Protein AF-A0A3N4PZQ0-F1 (afdb_monomer)

pLDDT: mean 90.39, std 10.55, range [41.19, 98.5]

Mean predicted aligned error: 6.22 Å

Organism: NCBI:txid2488634

Radius of gyration: 26.55 Å; Cα contacts (8 Å, |Δi|>4): 232; chains: 1; bounding box: 74×50×83 Å

Sequence (290 aa):
MISVRLRPEWLVNNRLRIYREQLREEKIELTRQLLDIFRSPAGRREKEAIVQTMQLNIIQWLDRLHVYRKALPEMADRERALFYLEAEGLLHDVLVALEQHVQAYLSPHLPLPFSYATRVKRQLQVRLHELELLFRALELDERLGELVLRPVRAFLLSLDGRQYFGSLFYFRDLMTQLQITGILQLAHPAEFQLQVHAILIHFNFNAVEYYIYCISRLEALLTGHSFPRDKIKLLTWYIITLRRLPLKKTPGLLPSMPPIVEQLQEWMLEERIFLRNADPKNVPYETSPF

Secondary structure (DSSP, 8-state):
---S---GGG--GGGHHHHHHHHHHHHHHHHHHHHHHHHS---HHHHHHHHHHHHHHHHHHHHHHHHHHHHS-TTT-HHHHHHHHHHHHHHHHHHHHHHHHHGGGS-TTSBPPHHHHHHHHHHHHHHHHHHHHHHHHTT--HHHHHHHHHHHHHHHH--S---BHHHHHHHHHHHHHHHHHHHH-TT-HHHHHHHHHHHHHHTT---HHHHHHHHHHHHHHHHT--SHHHHHHHHHHHHHHHHHSPPPSS--SSTTSPPHHHHHHHHHHHHHHHHHHS-GGGS-------

Foldseek 3Di:
DQPQDLAPVPCDPVCLVVSLVSLVVVLVVLVVVVVCLVVDPDDLVVSLVVLQVLVVVLLVLLQVLVVRLVPDDPPPPVPSNVSSVSSNVSSLVSVVVCCVPPVVSYDQQDFDRQVNLVVLLVVLVVLLVVLVVLCVLLVADPLLNCLLCVLVVVSSPDPPSGDTNQLSVLSVVLSVQLVVLSVVPNDHSVVSNVVNVLSCLQQQQVDPSVLVVVVVVLVVVLVVDPALVVNLVVLVVVLVVLVPRHHDPGQHNDNVGDGSNVSSNVVSVVVNVVSVCPPPVPPPPPPPDD

Solvent-accessible surface area (backbone atoms only — not comparable to full-atom values): 16451 Å² total; per-residue (Å²): 128,90,81,72,82,78,53,75,94,67,62,49,79,96,47,49,68,58,53,52,53,52,52,51,52,49,52,52,50,54,50,49,52,51,53,47,58,68,70,44,89,67,53,73,69,56,48,22,54,53,44,34,51,51,52,52,50,52,34,56,48,42,42,50,44,51,50,55,48,68,70,51,60,89,86,83,43,60,68,60,44,50,51,40,52,52,54,45,49,56,52,49,52,53,51,51,50,43,54,75,76,43,47,96,36,52,61,42,85,44,63,40,29,62,71,55,44,55,56,50,40,57,56,49,49,54,53,48,53,54,45,54,54,49,38,58,76,42,63,43,56,65,68,59,51,48,63,67,45,45,63,55,51,53,59,62,65,56,78,83,62,79,48,34,42,41,61,51,52,51,51,53,53,51,52,48,52,53,49,53,52,55,71,72,48,80,83,44,45,71,59,48,49,54,47,51,52,52,49,40,54,24,55,22,51,32,45,68,69,54,51,52,53,52,49,56,52,49,51,56,58,42,68,75,44,93,48,56,69,58,39,42,51,51,45,52,49,50,50,55,51,60,73,68,53,71,66,56,94,62,78,34,78,41,75,90,49,71,52,38,65,56,57,52,43,51,53,46,49,52,53,42,51,51,44,54,67,68,34,74,90,64,51,76,78,74,77,74,92,124

Structure (mmCIF, N/CA/C/O backbone):
data_AF-A0A3N4PZQ0-F1
#
_entry.id   AF-A0A3N4PZQ0-F1
#
loop_
_atom_site.group_PDB
_atom_site.id
_atom_site.type_symbol
_atom_site.label_atom_id
_atom_site.label_alt_id
_atom_site.label_comp_id
_atom_site.label_asym_id
_atom_site.label_entity_id
_atom_site.label_seq_id
_atom_site.pdbx_PDB_ins_code
_atom_site.Cartn_x
_atom_site.Cartn_y
_atom_site.Cartn_z
_atom_site.occupancy
_atom_site.B_iso_or_equiv
_atom_site.auth_seq_id
_atom_site.auth_comp_id
_atom_site.auth_asym_id
_atom_site.auth_atom_id
_atom_site.pdbx_PDB_model_num
ATOM 1 N N . MET A 1 1 ? 25.990 5.202 -13.603 1.00 56.22 1 MET A N 1
ATOM 2 C CA . MET A 1 1 ? 25.246 6.145 -14.475 1.00 56.22 1 MET A CA 1
ATOM 3 C C . MET A 1 1 ? 25.275 5.496 -15.843 1.00 56.22 1 MET A C 1
ATOM 5 O O . MET A 1 1 ? 26.369 5.379 -16.371 1.00 56.22 1 MET A O 1
ATOM 9 N N . ILE A 1 2 ? 24.143 4.988 -16.350 1.00 63.56 2 ILE A N 1
ATOM 10 C CA . ILE A 1 2 ? 24.147 4.052 -17.492 1.00 63.56 2 ILE A CA 1
ATOM 11 C C . ILE A 1 2 ? 24.822 4.692 -18.704 1.00 63.56 2 ILE A C 1
ATOM 13 O O . ILE A 1 2 ? 24.297 5.640 -19.289 1.00 63.56 2 ILE A O 1
ATOM 17 N N . SER A 1 3 ? 25.991 4.162 -19.050 1.00 69.12 3 SER A N 1
ATOM 18 C CA . SER A 1 3 ? 26.853 4.677 -20.118 1.00 69.12 3 SER A CA 1
ATOM 19 C C . SER A 1 3 ? 26.510 4.094 -21.496 1.00 69.12 3 SER A C 1
ATOM 21 O O . SER A 1 3 ? 26.943 4.607 -22.533 1.00 69.12 3 SER A O 1
ATOM 23 N N . VAL A 1 4 ? 25.698 3.033 -21.518 1.00 71.81 4 VAL A N 1
ATOM 24 C CA . VAL A 1 4 ? 25.359 2.293 -22.733 1.00 71.81 4 VAL A CA 1
ATOM 25 C C . VAL A 1 4 ? 24.509 3.142 -23.682 1.00 71.81 4 VAL A C 1
ATOM 27 O O . VAL A 1 4 ? 23.527 3.789 -23.308 1.00 71.81 4 VAL A O 1
ATOM 30 N N . ARG A 1 5 ? 24.881 3.113 -24.963 1.00 78.19 5 ARG A N 1
ATOM 31 C CA . ARG A 1 5 ? 24.180 3.788 -26.058 1.00 78.19 5 ARG A CA 1
ATOM 32 C C . ARG A 1 5 ? 22.868 3.066 -26.383 1.00 78.19 5 ARG A C 1
ATOM 34 O O . ARG A 1 5 ? 22.853 2.139 -27.179 1.00 78.19 5 ARG A O 1
ATOM 41 N N . LEU A 1 6 ? 21.765 3.514 -25.779 1.00 77.62 6 LEU A N 1
ATOM 42 C CA . LEU A 1 6 ? 20.452 2.848 -25.877 1.00 77.62 6 LEU A CA 1
ATOM 43 C C . LEU A 1 6 ? 19.456 3.508 -26.850 1.00 77.62 6 LEU A C 1
ATOM 45 O O . LEU A 1 6 ? 18.322 3.045 -26.975 1.00 77.62 6 LEU A O 1
ATOM 49 N N . ARG A 1 7 ? 19.842 4.590 -27.540 1.00 80.44 7 ARG A N 1
ATOM 50 C CA . ARG A 1 7 ? 18.957 5.256 -28.513 1.00 80.44 7 ARG A CA 1
ATOM 51 C C . ARG A 1 7 ? 18.719 4.365 -29.743 1.00 80.44 7 ARG A C 1
ATOM 53 O O . ARG A 1 7 ? 19.690 3.774 -30.217 1.00 80.44 7 ARG A O 1
ATOM 60 N N . PRO A 1 8 ? 17.493 4.324 -30.301 1.00 75.19 8 PRO A N 1
ATOM 61 C CA . PRO A 1 8 ? 17.168 3.489 -31.464 1.00 75.19 8 PRO A CA 1
ATOM 62 C C . PRO A 1 8 ? 18.106 3.706 -32.658 1.00 75.19 8 PRO A C 1
ATOM 64 O O . PRO A 1 8 ? 18.560 2.750 -33.277 1.00 75.19 8 PRO A O 1
ATOM 67 N N . GLU A 1 9 ? 18.474 4.962 -32.916 1.00 77.94 9 GLU A N 1
ATOM 68 C CA . GLU A 1 9 ? 19.376 5.386 -33.998 1.00 77.94 9 GLU A CA 1
ATOM 69 C C . GLU A 1 9 ? 20.775 4.752 -33.923 1.00 77.94 9 GLU A C 1
ATOM 71 O O . GLU A 1 9 ? 21.485 4.675 -34.923 1.00 77.94 9 GLU A O 1
ATOM 76 N N . TRP A 1 10 ? 21.201 4.319 -32.736 1.00 74.19 10 TRP A N 1
ATOM 77 C CA . TRP A 1 10 ? 22.546 3.790 -32.498 1.00 74.19 10 TRP A CA 1
ATOM 78 C C . TRP A 1 10 ? 22.601 2.263 -32.533 1.00 74.19 10 TRP A C 1
ATOM 80 O O . TRP A 1 10 ? 23.689 1.687 -32.597 1.00 74.19 10 TRP A O 1
ATOM 90 N N . LEU A 1 11 ? 21.445 1.599 -32.523 1.00 74.06 11 LEU A N 1
ATOM 91 C CA . LEU A 1 11 ? 21.352 0.147 -32.538 1.00 74.06 11 LEU A CA 1
ATOM 92 C C . LEU A 1 11 ? 21.462 -0.378 -33.972 1.00 74.06 11 LEU A C 1
ATOM 94 O O . LEU A 1 11 ? 20.480 -0.728 -34.614 1.00 74.06 11 LEU A O 1
ATOM 98 N N . VAL A 1 12 ? 22.678 -0.465 -34.506 1.00 74.06 12 VAL A N 1
ATOM 99 C CA . VAL A 1 12 ? 22.925 -1.220 -35.746 1.00 74.06 12 VAL A CA 1
ATOM 100 C C . VAL A 1 12 ? 22.915 -2.717 -35.410 1.00 74.06 12 VAL A C 1
ATOM 102 O O . VAL A 1 12 ? 23.630 -3.123 -34.493 1.00 74.06 12 VAL A O 1
ATOM 105 N N . ASN A 1 13 ? 22.145 -3.540 -36.137 1.00 68.00 13 ASN A N 1
ATOM 106 C CA . ASN A 1 13 ? 21.903 -4.959 -35.795 1.00 68.00 13 ASN A CA 1
ATOM 107 C C . ASN A 1 13 ? 23.201 -5.749 -35.541 1.00 68.00 13 ASN A C 1
ATOM 109 O O . ASN A 1 13 ? 23.305 -6.485 -34.562 1.00 68.00 13 ASN A O 1
ATOM 113 N N . ASN A 1 14 ? 24.256 -5.475 -36.313 1.00 72.25 14 ASN A N 1
ATOM 114 C CA . ASN A 1 14 ? 25.564 -6.129 -36.175 1.00 72.25 14 ASN A CA 1
ATOM 115 C C . ASN A 1 14 ? 26.319 -5.803 -34.865 1.00 72.25 14 ASN A C 1
ATOM 117 O O . ASN A 1 14 ? 27.365 -6.392 -34.604 1.00 72.25 14 ASN A O 1
ATOM 121 N N . ARG A 1 15 ? 25.830 -4.868 -34.037 1.00 82.38 15 ARG A N 1
ATOM 122 C CA . ARG A 1 15 ? 26.449 -4.461 -32.759 1.00 82.38 15 ARG A CA 1
ATOM 123 C C . ARG A 1 15 ? 25.600 -4.777 -31.527 1.00 82.38 15 ARG A C 1
ATOM 125 O O . ARG A 1 15 ? 26.057 -4.538 -30.412 1.00 82.38 15 ARG A O 1
ATOM 132 N N . LEU A 1 16 ? 24.410 -5.365 -31.691 1.00 83.19 16 LEU A N 1
ATOM 133 C CA . LEU A 1 16 ? 23.513 -5.685 -30.571 1.00 83.19 16 LEU A CA 1
ATOM 134 C C . LEU A 1 16 ? 24.169 -6.588 -29.522 1.00 83.19 16 LEU A C 1
ATOM 136 O O . LEU A 1 16 ? 23.970 -6.388 -28.327 1.00 83.19 16 LEU A O 1
ATOM 140 N N . ARG A 1 17 ? 25.001 -7.544 -29.949 1.00 84.69 17 ARG A N 1
ATOM 141 C CA . ARG A 1 17 ? 25.750 -8.410 -29.028 1.00 84.69 17 ARG A CA 1
ATOM 142 C C . ARG A 1 17 ? 26.688 -7.615 -28.113 1.00 84.69 17 ARG A C 1
ATOM 144 O O . ARG A 1 17 ? 26.685 -7.850 -26.911 1.00 84.69 17 ARG A O 1
ATOM 151 N N . ILE A 1 18 ? 27.419 -6.648 -28.667 1.00 87.00 18 ILE A N 1
ATOM 152 C CA . ILE A 1 18 ? 28.334 -5.790 -27.901 1.00 87.00 18 ILE A CA 1
ATOM 153 C C . ILE A 1 18 ? 27.535 -4.964 -26.887 1.00 87.00 18 ILE A C 1
ATOM 155 O O . ILE A 1 18 ? 27.899 -4.894 -25.718 1.00 87.00 18 ILE A O 1
ATOM 159 N N . TYR A 1 19 ? 26.397 -4.397 -27.299 1.00 86.06 19 TYR A N 1
ATOM 160 C CA . TYR A 1 19 ? 25.540 -3.635 -26.388 1.00 86.06 19 TYR A CA 1
ATOM 161 C C . TYR A 1 19 ? 24.942 -4.495 -25.267 1.00 86.06 19 TYR A C 1
ATOM 163 O O . TYR A 1 19 ? 24.793 -4.013 -24.146 1.00 86.06 19 TYR A O 1
ATOM 171 N N . ARG A 1 20 ? 24.631 -5.772 -25.529 1.00 86.12 20 ARG A N 1
ATOM 172 C CA . ARG A 1 20 ? 24.188 -6.717 -24.488 1.00 86.12 20 ARG A CA 1
ATOM 173 C C . ARG A 1 20 ? 25.278 -6.989 -23.459 1.00 86.12 20 ARG A C 1
ATOM 175 O O . ARG A 1 20 ? 24.985 -7.028 -22.268 1.00 86.12 20 ARG A O 1
ATOM 182 N N . GLU A 1 21 ? 26.512 -7.192 -23.907 1.00 87.50 21 GLU A N 1
ATOM 183 C CA . GLU A 1 21 ? 27.659 -7.404 -23.018 1.00 87.50 21 GLU A CA 1
ATOM 184 C C . GLU A 1 21 ? 27.889 -6.160 -22.142 1.00 87.50 21 GLU A C 1
ATOM 186 O O . GLU A 1 21 ? 27.913 -6.280 -20.919 1.00 87.50 21 GLU A O 1
ATOM 191 N N . GLN A 1 22 ? 27.861 -4.962 -22.734 1.00 87.75 22 GLN A N 1
ATOM 192 C CA . GLN A 1 22 ? 27.956 -3.693 -21.999 1.00 87.75 22 GLN A CA 1
ATOM 193 C C . GLN A 1 22 ? 26.826 -3.499 -20.975 1.00 87.75 22 GLN A C 1
ATOM 195 O O . GLN A 1 22 ? 27.064 -3.042 -19.861 1.00 87.75 22 GLN A O 1
ATOM 200 N N . LEU A 1 23 ? 25.586 -3.867 -21.315 1.00 86.50 23 LEU A N 1
ATOM 201 C CA . LEU A 1 23 ? 24.464 -3.811 -20.371 1.00 86.50 23 LEU A CA 1
ATOM 202 C C . LEU A 1 23 ? 24.664 -4.736 -19.167 1.00 86.50 23 LEU A C 1
ATOM 204 O O . LEU A 1 23 ? 24.301 -4.378 -18.045 1.00 86.50 23 LEU A O 1
ATOM 208 N N . ARG A 1 24 ? 25.230 -5.928 -19.384 1.00 87.62 24 ARG A N 1
ATOM 209 C CA . ARG A 1 24 ? 25.538 -6.869 -18.298 1.00 87.62 24 ARG A CA 1
ATOM 210 C C . ARG A 1 24 ? 26.645 -6.331 -17.399 1.00 87.62 24 ARG A C 1
ATOM 212 O O . ARG A 1 24 ? 26.512 -6.423 -16.182 1.00 87.62 24 ARG A O 1
ATOM 219 N N . GLU A 1 25 ? 27.690 -5.749 -17.978 1.00 88.88 25 GLU A N 1
ATOM 220 C CA . GLU A 1 25 ? 28.768 -5.099 -17.224 1.00 88.88 25 GLU A CA 1
ATOM 221 C C . GLU A 1 25 ? 28.242 -3.931 -16.385 1.00 88.88 25 GLU A C 1
ATOM 223 O O . GLU A 1 25 ? 28.523 -3.860 -15.190 1.00 88.88 25 GLU A O 1
ATOM 228 N N . GLU A 1 26 ? 27.390 -3.076 -16.957 1.00 86.69 26 GLU A N 1
ATOM 229 C CA . GLU A 1 26 ? 26.764 -1.977 -16.216 1.00 86.69 26 GLU A CA 1
ATOM 230 C C . GLU A 1 26 ? 25.864 -2.505 -15.085 1.00 86.69 26 GLU A C 1
ATOM 232 O O . GLU A 1 26 ? 25.870 -1.945 -13.992 1.00 86.69 26 GLU A O 1
ATOM 237 N N . LYS A 1 27 ? 25.137 -3.619 -15.278 1.00 87.00 27 LYS A N 1
ATOM 238 C CA . LYS A 1 27 ? 24.376 -4.261 -14.185 1.00 87.00 27 LYS A CA 1
ATOM 239 C C . LYS A 1 27 ? 25.295 -4.669 -13.031 1.00 87.00 27 LYS A C 1
ATOM 241 O O . LYS A 1 27 ? 24.956 -4.441 -11.868 1.00 87.00 27 LYS A O 1
ATOM 246 N N . ILE A 1 28 ? 26.433 -5.293 -13.341 1.00 88.25 28 ILE A N 1
ATOM 247 C CA . ILE A 1 28 ? 27.419 -5.725 -12.340 1.00 88.25 28 ILE A CA 1
ATOM 248 C C . ILE A 1 28 ? 27.963 -4.508 -11.594 1.00 88.25 28 ILE A C 1
ATOM 250 O O . ILE A 1 28 ? 28.032 -4.527 -10.367 1.00 88.25 28 ILE A O 1
ATOM 254 N N . GLU A 1 29 ? 28.285 -3.440 -12.316 1.00 89.00 29 GLU A N 1
ATOM 255 C CA . GLU A 1 29 ? 28.804 -2.206 -11.737 1.00 89.00 29 GLU A CA 1
ATOM 256 C C . GLU A 1 29 ? 27.772 -1.502 -10.844 1.00 89.00 29 GLU A C 1
ATOM 258 O O . GLU A 1 29 ? 28.079 -1.151 -9.708 1.00 89.00 29 GLU A O 1
ATOM 263 N N . LEU A 1 30 ? 26.514 -1.394 -11.280 1.00 86.38 30 LEU A N 1
ATOM 264 C CA . LEU A 1 30 ? 25.422 -0.881 -10.445 1.00 86.38 30 LEU A CA 1
ATOM 265 C C . LEU A 1 30 ? 25.228 -1.731 -9.184 1.00 86.38 30 LEU A C 1
ATOM 267 O O . LEU A 1 30 ? 25.025 -1.196 -8.098 1.00 86.38 30 LEU A O 1
ATOM 271 N N . THR A 1 31 ? 25.320 -3.056 -9.307 1.00 84.94 31 THR A N 1
ATOM 272 C CA . THR A 1 31 ? 25.205 -3.968 -8.159 1.00 84.94 31 THR A CA 1
ATOM 273 C C . THR A 1 31 ? 26.370 -3.782 -7.186 1.00 84.94 31 THR A C 1
ATOM 275 O O . THR A 1 31 ? 26.161 -3.763 -5.975 1.00 84.94 31 THR A O 1
ATOM 278 N N . ARG A 1 32 ? 27.592 -3.594 -7.695 1.00 89.00 32 ARG A N 1
ATOM 279 C CA . ARG A 1 32 ? 28.772 -3.279 -6.882 1.00 89.00 32 ARG A CA 1
ATOM 280 C C . ARG A 1 32 ? 28.586 -1.959 -6.136 1.00 89.00 32 ARG A C 1
ATOM 282 O O . ARG A 1 32 ? 28.740 -1.940 -4.921 1.00 89.00 32 ARG A O 1
ATOM 289 N N . GLN A 1 33 ? 28.139 -0.910 -6.825 1.00 87.62 33 GLN A N 1
ATOM 290 C CA . GLN A 1 33 ? 27.846 0.388 -6.210 1.00 87.62 33 GLN A CA 1
ATOM 291 C C . GLN A 1 33 ? 26.812 0.270 -5.082 1.00 87.62 33 GLN A C 1
ATOM 293 O O . GLN A 1 33 ? 26.988 0.872 -4.027 1.00 87.62 33 GLN A O 1
ATOM 298 N N . LEU A 1 34 ? 25.768 -0.551 -5.250 1.00 86.12 34 LEU A N 1
ATOM 299 C CA . LEU A 1 34 ? 24.797 -0.821 -4.182 1.00 86.12 34 LEU A CA 1
ATOM 300 C C . LEU A 1 34 ? 25.430 -1.483 -2.955 1.00 86.12 34 LEU A C 1
ATOM 302 O O . LEU A 1 34 ? 25.145 -1.084 -1.824 1.00 86.12 34 LEU A O 1
ATOM 306 N N . LEU A 1 35 ? 26.293 -2.478 -3.168 1.00 87.38 35 LEU A N 1
ATOM 307 C CA . LEU A 1 35 ? 27.016 -3.142 -2.083 1.00 87.38 35 LEU A CA 1
ATOM 308 C C . LEU A 1 35 ? 27.966 -2.177 -1.366 1.00 87.38 35 LEU A C 1
ATOM 310 O O . LEU A 1 35 ? 28.070 -2.220 -0.138 1.00 87.38 35 LEU A O 1
ATOM 314 N N . ASP A 1 36 ? 28.610 -1.282 -2.109 1.00 89.25 36 ASP A N 1
ATOM 315 C CA . ASP A 1 36 ? 29.511 -0.278 -1.551 1.00 89.25 36 ASP A CA 1
ATOM 316 C C . ASP A 1 36 ? 28.745 0.764 -0.729 1.00 89.25 36 ASP A C 1
ATOM 318 O O . ASP A 1 36 ? 29.153 1.077 0.388 1.00 89.25 36 ASP A O 1
ATOM 322 N N . ILE A 1 37 ? 27.581 1.231 -1.196 1.00 87.62 37 ILE A N 1
ATOM 323 C CA . ILE A 1 37 ? 26.692 2.117 -0.420 1.00 87.62 37 ILE A CA 1
ATOM 324 C C . ILE A 1 37 ? 26.272 1.447 0.892 1.00 87.62 37 ILE A C 1
ATOM 326 O O . ILE A 1 37 ? 26.262 2.082 1.954 1.00 87.62 37 ILE A O 1
ATOM 330 N N . PHE A 1 38 ? 25.942 0.155 0.838 1.00 83.38 38 PHE A N 1
ATOM 331 C CA . PHE A 1 38 ? 25.552 -0.602 2.020 1.00 83.38 38 PHE A CA 1
ATOM 332 C C . PHE A 1 38 ? 26.689 -0.651 3.049 1.00 83.38 38 PHE A C 1
ATOM 334 O O . PHE A 1 38 ? 26.477 -0.314 4.217 1.00 83.38 38 PHE A O 1
ATOM 341 N N . ARG A 1 39 ? 27.903 -0.993 2.600 1.00 88.44 39 ARG A N 1
ATOM 342 C CA . ARG A 1 39 ? 29.101 -1.154 3.442 1.00 88.44 39 ARG A CA 1
ATOM 343 C C . ARG A 1 39 ? 29.756 0.159 3.863 1.00 88.44 39 ARG A C 1
ATOM 345 O O . ARG A 1 39 ? 30.497 0.171 4.841 1.00 88.44 39 ARG A O 1
ATOM 352 N N . SER A 1 40 ? 29.498 1.246 3.144 1.00 89.00 40 SER A N 1
ATOM 353 C CA . SER A 1 40 ? 30.115 2.542 3.402 1.00 89.00 40 SER A CA 1
ATOM 354 C C . SER A 1 40 ? 29.791 3.049 4.818 1.00 89.00 40 SER A C 1
ATOM 356 O O . SER A 1 40 ? 28.642 2.925 5.261 1.00 89.00 40 SER A O 1
ATOM 358 N N . PRO A 1 41 ? 30.754 3.670 5.526 1.00 89.62 41 PRO A N 1
ATOM 359 C CA . PRO A 1 41 ? 30.509 4.342 6.802 1.00 89.62 41 PRO A CA 1
ATOM 360 C C . PRO A 1 41 ? 29.747 5.673 6.644 1.00 89.62 41 PRO A C 1
ATOM 362 O O . PRO A 1 41 ? 29.526 6.364 7.636 1.00 89.62 41 PRO A O 1
ATOM 365 N N . ALA A 1 42 ? 29.352 6.037 5.416 1.00 89.69 42 ALA A N 1
ATOM 366 C CA . ALA A 1 42 ? 28.587 7.238 5.100 1.00 89.69 42 ALA A CA 1
ATOM 367 C C . ALA A 1 42 ? 27.356 7.424 6.001 1.00 89.69 42 ALA A C 1
ATOM 369 O O . ALA A 1 42 ? 26.661 6.471 6.377 1.00 89.69 42 ALA A O 1
ATOM 370 N N . GLY A 1 43 ? 27.051 8.687 6.302 1.00 93.12 43 GLY A N 1
ATOM 371 C CA . GLY A 1 43 ? 25.888 9.050 7.104 1.00 93.12 43 GLY A CA 1
ATOM 372 C C . GLY A 1 43 ? 24.571 8.675 6.416 1.00 93.12 43 GLY A C 1
ATOM 373 O O . GLY A 1 43 ? 24.480 8.600 5.191 1.00 93.12 43 GLY A O 1
ATOM 374 N N . ARG A 1 44 ? 23.500 8.490 7.202 1.00 93.00 44 ARG A N 1
ATOM 375 C CA . ARG A 1 44 ? 22.174 8.087 6.689 1.00 93.00 44 ARG A CA 1
ATOM 376 C C . ARG A 1 44 ? 21.682 8.965 5.528 1.00 93.00 44 ARG A C 1
ATOM 378 O O . ARG A 1 44 ? 21.196 8.426 4.542 1.00 93.00 44 ARG A O 1
ATOM 385 N N . ARG A 1 45 ? 21.829 10.291 5.646 1.00 94.38 45 ARG A N 1
ATOM 386 C CA . ARG A 1 45 ? 21.395 11.270 4.629 1.00 94.38 45 ARG A CA 1
ATOM 387 C C . ARG A 1 45 ? 22.161 11.141 3.314 1.00 94.38 45 ARG A C 1
ATOM 389 O O . ARG A 1 45 ? 21.585 11.322 2.251 1.00 94.38 45 ARG A O 1
ATOM 396 N N . GLU A 1 46 ? 23.449 10.825 3.387 1.00 93.94 46 GLU A N 1
ATOM 397 C CA . GLU A 1 46 ? 24.290 10.645 2.205 1.00 93.94 46 GLU A CA 1
ATOM 398 C C . GLU A 1 46 ? 23.901 9.364 1.461 1.00 93.94 46 GLU A C 1
ATOM 400 O O . GLU A 1 46 ? 23.648 9.405 0.259 1.00 93.94 46 GLU A O 1
ATOM 405 N N . LYS A 1 47 ? 23.730 8.250 2.191 1.00 93.75 47 LYS A N 1
ATOM 406 C CA . LYS A 1 47 ? 23.212 6.996 1.617 1.00 93.75 47 LYS A CA 1
ATOM 407 C C . LYS A 1 47 ? 21.851 7.201 0.957 1.00 93.75 47 LYS A C 1
ATOM 409 O O . LYS A 1 47 ? 21.634 6.730 -0.154 1.00 93.75 47 LYS A O 1
ATOM 414 N N . GLU A 1 48 ? 20.959 7.933 1.621 1.00 95.12 48 GLU A N 1
ATOM 415 C CA . GLU A 1 48 ? 19.645 8.289 1.090 1.00 95.12 48 GLU A CA 1
ATOM 416 C C . GLU A 1 48 ? 19.747 9.070 -0.225 1.00 95.12 48 GLU A C 1
ATOM 418 O O . GLU A 1 48 ? 19.163 8.655 -1.222 1.00 95.12 48 GLU A O 1
ATOM 423 N N . ALA A 1 49 ? 20.549 10.137 -0.272 1.00 94.88 49 ALA A N 1
ATOM 424 C CA . ALA A 1 49 ? 20.730 10.937 -1.481 1.00 94.88 49 ALA A CA 1
ATOM 425 C C . ALA A 1 49 ? 21.269 10.109 -2.663 1.00 94.88 49 ALA A C 1
ATOM 427 O O . ALA A 1 49 ? 20.780 10.241 -3.791 1.00 94.88 49 ALA A O 1
ATOM 428 N N . ILE A 1 50 ? 22.238 9.222 -2.414 1.00 93.75 50 ILE A N 1
ATOM 429 C CA . ILE A 1 50 ? 22.806 8.351 -3.452 1.00 93.75 50 ILE A CA 1
ATOM 430 C C . ILE A 1 50 ? 21.755 7.348 -3.947 1.00 93.75 50 ILE A C 1
ATOM 432 O O . ILE A 1 50 ? 21.537 7.231 -5.156 1.00 93.75 50 ILE A O 1
ATOM 436 N N . VAL A 1 51 ? 21.065 6.657 -3.033 1.00 94.62 51 VAL A N 1
ATOM 437 C CA . VAL A 1 51 ? 20.031 5.666 -3.374 1.00 94.62 51 VAL A CA 1
ATOM 438 C C . VAL A 1 51 ? 18.877 6.312 -4.140 1.00 94.62 51 VAL A C 1
ATOM 440 O O . VAL A 1 51 ? 18.446 5.770 -5.155 1.00 94.62 51 VAL A O 1
ATOM 443 N N . GLN A 1 52 ? 18.412 7.491 -3.725 1.00 95.88 52 GLN A N 1
ATOM 444 C CA . GLN A 1 52 ? 17.336 8.211 -4.413 1.00 95.88 52 GLN A CA 1
ATOM 445 C C . GLN A 1 52 ? 17.761 8.701 -5.800 1.00 95.88 52 GLN A C 1
ATOM 447 O O . GLN A 1 52 ? 16.981 8.617 -6.749 1.00 95.88 52 GLN A O 1
ATOM 452 N N . THR A 1 53 ? 19.012 9.142 -5.953 1.00 95.00 53 THR A N 1
ATOM 453 C CA . THR A 1 53 ? 19.573 9.496 -7.266 1.00 95.00 53 THR A CA 1
ATOM 454 C C . THR A 1 53 ? 19.608 8.275 -8.186 1.00 95.00 53 THR A C 1
ATOM 456 O O . THR A 1 53 ? 19.219 8.351 -9.353 1.00 95.00 53 THR A O 1
ATOM 459 N N . MET A 1 54 ? 20.029 7.122 -7.664 1.00 93.50 54 MET A N 1
ATOM 460 C CA . MET A 1 54 ? 20.037 5.868 -8.411 1.00 93.50 54 MET A CA 1
ATOM 461 C C . MET A 1 54 ? 18.620 5.417 -8.788 1.00 93.50 54 MET A C 1
ATOM 463 O O . MET A 1 54 ? 18.383 5.085 -9.950 1.00 93.50 54 MET A O 1
ATOM 467 N N . GLN A 1 55 ? 17.673 5.476 -7.850 1.00 95.50 55 GLN A N 1
ATOM 468 C CA . GLN A 1 55 ? 16.259 5.178 -8.079 1.00 95.50 55 GLN A CA 1
ATOM 469 C C . GLN A 1 55 ? 15.689 6.051 -9.207 1.00 95.50 55 GLN A C 1
ATOM 471 O O . GLN A 1 55 ? 15.123 5.522 -10.162 1.00 95.50 55 GLN A O 1
ATOM 476 N N . LEU A 1 56 ? 15.892 7.372 -9.147 1.00 95.81 56 LEU A N 1
ATOM 477 C CA . LEU A 1 56 ? 15.433 8.311 -10.174 1.00 95.81 56 LEU A CA 1
ATOM 478 C C . LEU A 1 56 ? 16.028 7.995 -11.552 1.00 95.81 56 LEU A C 1
ATOM 480 O O . LEU A 1 56 ? 15.306 7.976 -12.548 1.00 95.81 56 LEU A O 1
ATOM 484 N N . ASN A 1 57 ? 17.330 7.711 -11.613 1.00 93.50 57 ASN A N 1
ATOM 485 C CA . ASN A 1 57 ? 17.996 7.360 -12.865 1.00 93.50 57 ASN A CA 1
ATOM 486 C C . ASN A 1 57 ? 17.414 6.079 -13.475 1.00 93.50 57 ASN A C 1
ATOM 488 O O . ASN A 1 57 ? 17.137 6.042 -14.673 1.00 93.50 57 ASN A O 1
ATOM 492 N N . ILE A 1 58 ? 17.196 5.038 -12.664 1.00 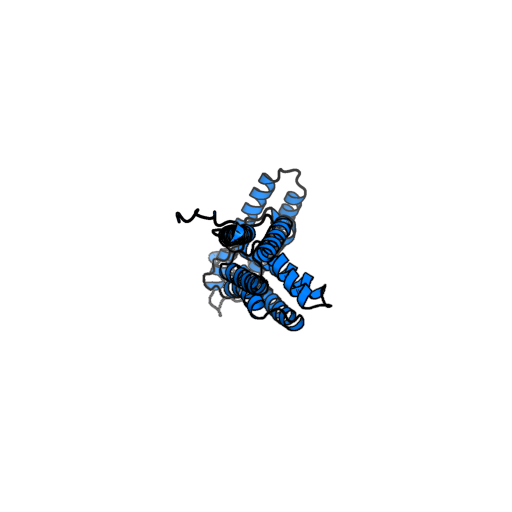94.12 58 ILE A N 1
ATOM 493 C CA . ILE A 1 58 ? 16.592 3.780 -13.123 1.00 94.12 58 ILE A CA 1
ATOM 494 C C . ILE A 1 58 ? 15.181 4.026 -13.663 1.00 94.12 58 ILE A C 1
ATOM 496 O O . ILE A 1 58 ? 14.849 3.511 -14.731 1.00 94.12 58 ILE A O 1
ATOM 500 N N . ILE A 1 59 ? 14.380 4.849 -12.977 1.00 94.75 59 ILE A N 1
ATOM 501 C CA . ILE A 1 59 ? 13.029 5.211 -13.426 1.00 94.75 59 ILE A CA 1
ATOM 502 C C . ILE A 1 59 ? 13.073 5.854 -14.813 1.00 94.75 59 ILE A C 1
ATOM 504 O O . ILE A 1 59 ? 12.424 5.373 -15.740 1.00 94.75 59 ILE A O 1
ATOM 508 N N . GLN A 1 60 ? 13.907 6.884 -14.982 1.00 94.25 60 GLN A N 1
ATOM 509 C CA . GLN A 1 60 ? 14.051 7.586 -16.259 1.00 94.25 60 GLN A CA 1
ATOM 510 C C . GLN A 1 60 ? 14.482 6.650 -17.393 1.00 94.25 60 GLN A C 1
ATOM 512 O O . GLN A 1 60 ? 14.021 6.791 -18.527 1.00 94.25 60 GLN A O 1
ATOM 517 N N . TRP A 1 61 ? 15.372 5.698 -17.111 1.00 93.38 61 TRP A N 1
ATOM 518 C CA . TRP A 1 61 ? 15.815 4.730 -18.107 1.00 93.38 61 TRP A CA 1
ATOM 519 C C . TRP A 1 61 ? 14.729 3.731 -18.482 1.00 93.38 61 TRP A C 1
ATOM 521 O O . TRP A 1 61 ? 14.532 3.492 -19.672 1.00 93.38 61 TRP A O 1
ATOM 531 N N . LEU A 1 62 ? 13.998 3.194 -17.508 1.00 94.56 62 LEU A N 1
ATOM 532 C CA . LEU A 1 62 ? 12.887 2.279 -17.761 1.00 94.56 62 LEU A CA 1
ATOM 533 C C . LEU A 1 62 ? 11.788 2.935 -18.603 1.00 94.56 62 LEU A C 1
ATOM 535 O O . LEU A 1 62 ? 11.302 2.318 -19.551 1.00 94.56 62 LEU A O 1
ATOM 539 N N . ASP A 1 63 ? 11.451 4.192 -18.319 1.00 93.25 63 ASP A N 1
ATOM 540 C CA . ASP A 1 63 ? 10.453 4.922 -19.102 1.00 93.25 63 ASP A CA 1
ATOM 541 C C . ASP A 1 63 ? 10.937 5.194 -20.534 1.00 93.25 63 ASP A C 1
ATOM 543 O O . ASP A 1 63 ? 10.184 4.998 -21.490 1.00 93.25 63 ASP A O 1
ATOM 547 N N . ARG A 1 64 ? 12.213 5.565 -20.720 1.00 92.81 64 ARG A N 1
ATOM 548 C CA . ARG A 1 64 ? 12.804 5.742 -22.061 1.00 92.81 64 ARG A CA 1
ATOM 549 C C . ARG A 1 64 ? 12.829 4.442 -22.860 1.00 92.81 64 ARG A C 1
ATOM 551 O O . ARG A 1 64 ? 12.451 4.450 -24.027 1.00 92.81 64 ARG A O 1
ATOM 558 N N . LEU A 1 65 ? 13.262 3.339 -22.247 1.00 92.12 65 LEU A N 1
ATOM 559 C CA . LEU A 1 65 ? 13.309 2.023 -22.892 1.00 92.12 65 LEU A CA 1
ATOM 560 C C . LEU A 1 65 ? 11.914 1.571 -23.327 1.00 92.12 65 LEU A C 1
ATOM 562 O O . LEU A 1 65 ? 11.745 1.107 -24.454 1.00 92.12 65 LEU A O 1
ATOM 566 N N . HIS A 1 66 ? 10.908 1.800 -22.482 1.00 90.81 66 HIS A N 1
ATOM 567 C CA . HIS A 1 66 ? 9.518 1.501 -22.809 1.00 90.81 66 HIS A CA 1
ATOM 568 C C . HIS A 1 66 ? 9.014 2.319 -24.004 1.00 90.81 66 HIS A C 1
ATOM 570 O O . HIS A 1 66 ? 8.360 1.768 -24.890 1.00 90.81 66 HIS A O 1
ATOM 576 N N . VAL A 1 67 ? 9.347 3.615 -24.070 1.00 91.69 67 VAL A N 1
ATOM 577 C CA . VAL A 1 67 ? 9.022 4.471 -25.226 1.00 91.69 67 VAL A CA 1
ATOM 578 C C . VAL A 1 67 ? 9.721 3.975 -26.491 1.00 91.69 67 VAL A C 1
AT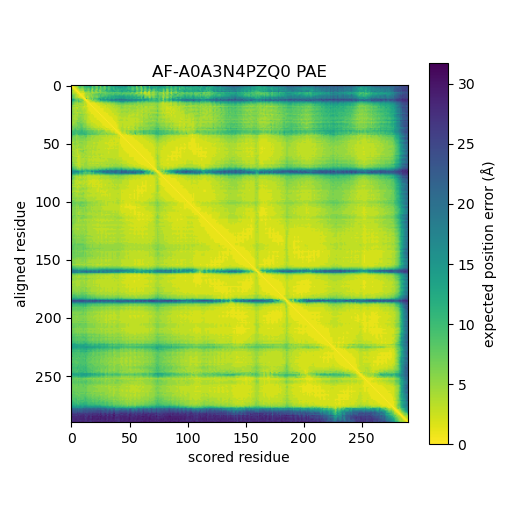OM 580 O O . VAL A 1 67 ? 9.065 3.821 -27.519 1.00 91.69 67 VAL A O 1
ATOM 583 N N . TYR A 1 68 ? 11.020 3.667 -26.425 1.00 91.44 68 TYR A N 1
ATOM 584 C CA . TYR A 1 68 ? 11.767 3.148 -27.574 1.00 91.44 68 TYR A CA 1
ATOM 585 C C . TYR A 1 68 ? 11.184 1.836 -28.085 1.00 91.44 68 TYR A C 1
ATOM 587 O O . TYR A 1 68 ? 10.967 1.692 -29.284 1.00 91.44 68 TYR A O 1
ATOM 595 N N . ARG A 1 69 ? 10.856 0.909 -27.183 1.00 90.44 69 ARG A N 1
ATOM 596 C CA . ARG A 1 69 ? 10.248 -0.372 -27.540 1.00 90.44 69 ARG A CA 1
ATOM 597 C C . ARG A 1 69 ? 8.872 -0.202 -28.182 1.00 90.44 69 ARG A C 1
ATOM 599 O O . ARG A 1 69 ? 8.576 -0.909 -29.137 1.00 90.44 69 ARG A O 1
ATOM 606 N N . LYS A 1 70 ? 8.043 0.725 -27.689 1.00 89.31 70 LYS A N 1
ATOM 607 C CA . LYS A 1 70 ? 6.727 1.028 -28.281 1.00 89.31 70 LYS A CA 1
ATOM 608 C C . LYS A 1 70 ? 6.808 1.714 -29.645 1.00 89.31 70 LYS A C 1
ATOM 610 O O . LYS A 1 70 ? 5.870 1.593 -30.421 1.00 89.31 70 LYS A O 1
ATOM 615 N N . ALA A 1 71 ? 7.887 2.444 -29.914 1.00 89.88 71 ALA A N 1
ATOM 616 C CA . ALA A 1 71 ? 8.094 3.125 -31.188 1.00 89.88 71 ALA A CA 1
ATOM 617 C C . ALA A 1 71 ? 8.593 2.189 -32.308 1.00 89.88 71 ALA A C 1
ATOM 619 O O . ALA A 1 71 ? 8.614 2.598 -33.468 1.00 89.88 71 ALA A O 1
ATOM 620 N N . LEU A 1 72 ? 9.007 0.955 -31.989 1.00 87.19 72 LEU A N 1
ATOM 621 C CA . LEU A 1 72 ? 9.457 -0.014 -32.990 1.00 87.19 72 LEU A CA 1
ATOM 622 C C . LEU A 1 72 ? 8.269 -0.596 -33.786 1.00 87.19 72 LEU A C 1
ATOM 624 O O . LEU A 1 72 ? 7.274 -0.991 -33.177 1.00 87.19 72 LEU A O 1
ATOM 628 N N . PRO A 1 73 ? 8.371 -0.729 -35.123 1.00 82.50 73 PRO A N 1
ATOM 629 C CA . PRO A 1 73 ? 7.361 -1.417 -35.927 1.00 82.50 73 PRO A CA 1
ATOM 630 C C . PRO A 1 73 ? 7.285 -2.910 -35.566 1.00 82.50 73 PRO A C 1
ATOM 632 O O . PRO A 1 73 ? 8.310 -3.594 -35.567 1.00 82.50 73 PRO A O 1
ATOM 635 N N . GLU A 1 74 ? 6.079 -3.435 -35.319 1.00 73.00 74 GLU A N 1
ATOM 636 C CA . GLU A 1 74 ? 5.852 -4.786 -34.761 1.00 73.00 74 GLU A CA 1
ATOM 637 C C . GLU A 1 74 ? 6.520 -5.934 -35.544 1.00 73.00 74 GLU A C 1
ATOM 639 O O . GLU A 1 74 ? 6.947 -6.920 -34.946 1.00 73.00 74 GLU A O 1
ATOM 644 N N . MET A 1 75 ? 6.637 -5.812 -36.870 1.00 62.34 75 MET A N 1
ATOM 645 C CA . MET A 1 75 ? 7.094 -6.902 -37.747 1.00 62.34 75 MET A CA 1
ATOM 646 C C . MET A 1 75 ? 8.564 -6.792 -38.182 1.00 62.34 75 MET A C 1
ATOM 648 O O . MET A 1 75 ? 9.146 -7.791 -38.597 1.00 62.34 75 MET A O 1
ATOM 652 N N . ALA A 1 76 ? 9.179 -5.606 -38.108 1.00 66.69 76 ALA A N 1
ATOM 653 C CA . ALA A 1 76 ? 10.465 -5.354 -38.769 1.00 66.69 76 ALA A CA 1
ATOM 654 C C . ALA A 1 76 ? 11.687 -5.482 -37.845 1.00 66.69 76 ALA A C 1
ATOM 656 O O . ALA A 1 76 ? 12.803 -5.607 -38.342 1.00 66.69 76 ALA A O 1
ATOM 657 N N . ASP A 1 77 ? 11.502 -5.448 -36.518 1.00 82.62 77 ASP A N 1
ATOM 658 C CA . ASP A 1 77 ? 12.630 -5.247 -35.599 1.00 82.62 77 ASP A CA 1
ATOM 659 C C . ASP A 1 77 ? 12.561 -6.064 -34.300 1.00 82.62 77 ASP A C 1
ATOM 661 O O . ASP A 1 77 ? 12.761 -5.576 -33.181 1.00 82.62 77 ASP A O 1
ATOM 665 N N . ARG A 1 78 ? 12.259 -7.358 -34.452 1.00 86.31 78 ARG A N 1
ATOM 666 C CA . ARG A 1 78 ? 12.118 -8.293 -33.327 1.00 86.31 78 ARG A CA 1
ATOM 667 C C . ARG A 1 78 ? 13.379 -8.369 -32.463 1.00 86.31 78 ARG A C 1
ATOM 669 O O . ARG A 1 78 ? 13.268 -8.472 -31.244 1.00 86.31 78 ARG A O 1
ATOM 676 N N . GLU A 1 79 ? 14.568 -8.306 -33.061 1.00 87.62 79 GLU A N 1
ATOM 677 C CA . GLU A 1 79 ? 15.827 -8.371 -32.308 1.00 87.62 79 GLU A CA 1
ATOM 678 C C . GLU A 1 79 ? 16.042 -7.150 -31.410 1.00 87.62 79 GLU A C 1
ATOM 680 O O . GLU A 1 79 ? 16.421 -7.317 -30.249 1.00 87.62 79 GLU A O 1
ATOM 685 N N . ARG A 1 80 ? 15.757 -5.931 -31.891 1.00 86.69 80 ARG A N 1
ATOM 686 C CA . ARG A 1 80 ? 15.848 -4.727 -31.051 1.00 86.69 80 ARG A CA 1
ATOM 687 C C . ARG A 1 80 ? 14.762 -4.693 -29.986 1.00 86.69 80 ARG A C 1
ATOM 689 O O . ARG A 1 80 ? 15.036 -4.289 -28.858 1.00 86.69 80 ARG A O 1
ATOM 696 N N . ALA A 1 81 ? 13.557 -5.166 -30.301 1.00 88.50 81 ALA A N 1
ATOM 697 C CA . ALA A 1 81 ? 12.496 -5.296 -29.307 1.00 88.50 81 ALA A CA 1
ATOM 698 C C . ALA A 1 81 ? 12.912 -6.236 -28.161 1.00 88.50 81 ALA A C 1
ATOM 700 O O . ALA A 1 81 ? 12.741 -5.891 -26.991 1.00 88.50 81 ALA A O 1
ATOM 701 N N . LEU A 1 82 ? 13.520 -7.384 -28.486 1.00 89.75 82 LEU A N 1
ATOM 702 C CA . LEU A 1 82 ? 14.083 -8.311 -27.499 1.00 89.75 82 LEU A CA 1
ATOM 703 C C . LEU A 1 82 ? 15.224 -7.673 -26.701 1.00 89.75 82 LEU A C 1
ATOM 705 O O . LEU A 1 82 ? 15.240 -7.785 -25.480 1.00 89.75 82 LEU A O 1
ATOM 709 N N . PHE A 1 83 ? 16.129 -6.948 -27.360 1.00 90.88 83 PHE A N 1
ATOM 710 C CA . PHE A 1 83 ? 17.199 -6.213 -26.684 1.00 90.88 83 PHE A CA 1
ATOM 711 C C . PHE A 1 83 ? 16.658 -5.208 -25.654 1.00 90.88 83 PHE A C 1
ATOM 713 O O . PHE A 1 83 ? 17.144 -5.158 -24.525 1.00 90.88 83 PHE A O 1
ATOM 720 N N . TYR A 1 84 ? 15.626 -4.436 -26.003 1.00 92.12 84 TYR A N 1
ATOM 721 C CA . TYR A 1 84 ? 15.011 -3.501 -25.064 1.00 92.12 84 TYR A CA 1
ATOM 722 C C . TYR A 1 84 ? 14.301 -4.204 -23.906 1.00 92.12 84 TYR A C 1
ATOM 724 O O . TYR A 1 84 ? 14.412 -3.743 -22.773 1.00 92.12 84 TYR A O 1
ATOM 732 N N . LEU A 1 85 ? 13.634 -5.335 -24.154 1.00 91.62 85 LEU A N 1
ATOM 733 C CA . LEU A 1 85 ? 13.053 -6.155 -23.085 1.00 91.62 85 LEU A CA 1
ATOM 734 C C . LEU A 1 85 ? 14.124 -6.702 -22.134 1.00 91.62 85 LEU A C 1
ATOM 736 O O . LEU A 1 85 ? 13.930 -6.682 -20.920 1.00 91.62 85 LEU A O 1
ATOM 740 N N . GLU A 1 86 ? 15.261 -7.158 -22.665 1.00 91.56 86 GLU A N 1
ATOM 741 C CA . GLU A 1 86 ? 16.405 -7.593 -21.858 1.00 91.56 86 GLU A CA 1
ATOM 742 C C . GLU A 1 86 ? 16.941 -6.434 -21.000 1.00 91.56 86 GLU A C 1
ATOM 744 O O . GLU A 1 86 ? 17.146 -6.603 -19.798 1.00 91.56 86 GLU A O 1
ATOM 749 N N . ALA A 1 87 ? 17.108 -5.242 -21.583 1.00 91.81 87 ALA A N 1
ATOM 750 C CA . ALA A 1 87 ? 17.554 -4.047 -20.868 1.00 91.81 87 ALA A CA 1
ATOM 751 C C . ALA A 1 87 ? 16.572 -3.618 -19.760 1.00 91.81 87 ALA A C 1
ATOM 753 O O . ALA A 1 87 ? 16.997 -3.325 -18.641 1.00 91.81 87 ALA A O 1
ATOM 754 N N . GLU A 1 88 ? 15.262 -3.618 -20.044 1.00 93.69 88 GLU A N 1
ATOM 755 C CA . GLU A 1 88 ? 14.214 -3.366 -19.046 1.00 93.69 88 GLU A CA 1
ATOM 756 C C . GLU A 1 88 ? 14.293 -4.385 -17.900 1.00 93.69 88 GLU A C 1
ATOM 758 O O . GLU A 1 88 ? 14.272 -3.998 -16.732 1.00 93.69 88 GLU A O 1
ATOM 763 N N . GLY A 1 89 ? 14.449 -5.674 -18.223 1.00 93.56 89 GLY A N 1
ATOM 764 C CA . GLY A 1 89 ? 14.564 -6.750 -17.238 1.00 93.56 89 GLY A CA 1
ATOM 765 C C . GLY A 1 89 ? 15.748 -6.564 -16.287 1.00 93.56 89 GLY A C 1
ATOM 766 O O . GLY A 1 89 ? 15.584 -6.683 -15.074 1.00 93.56 89 GLY A O 1
ATOM 767 N N . LEU A 1 90 ? 16.918 -6.186 -16.812 1.00 92.62 90 LEU A N 1
ATOM 768 C CA . LEU A 1 90 ? 18.103 -5.910 -15.992 1.00 92.62 90 LEU A CA 1
ATOM 769 C C . LEU A 1 90 ? 17.870 -4.755 -15.013 1.00 92.62 90 LEU A C 1
ATOM 771 O O . LEU A 1 90 ? 18.262 -4.851 -13.851 1.00 92.62 90 LEU A O 1
ATOM 775 N N . LEU A 1 91 ? 17.219 -3.680 -15.459 1.00 93.38 91 LEU A N 1
ATOM 776 C CA . LEU A 1 91 ? 16.909 -2.537 -14.601 1.00 93.38 91 LEU A CA 1
ATOM 777 C C . LEU A 1 91 ? 15.803 -2.835 -13.592 1.00 93.38 91 LEU A C 1
ATOM 779 O O . LEU A 1 91 ? 15.865 -2.335 -12.468 1.00 93.38 91 LEU A O 1
ATOM 783 N N . HIS A 1 92 ? 14.827 -3.676 -13.945 1.00 94.75 92 HIS A N 1
ATOM 784 C CA . HIS A 1 92 ? 13.859 -4.183 -12.973 1.00 94.75 92 HIS A CA 1
ATOM 785 C C . HIS A 1 92 ? 14.551 -4.971 -11.864 1.00 94.75 92 HIS A C 1
ATOM 787 O O . HIS A 1 92 ? 14.205 -4.772 -10.707 1.00 94.75 92 HIS A O 1
ATOM 793 N N . ASP A 1 93 ? 15.528 -5.824 -12.181 1.00 92.56 93 ASP A N 1
ATOM 794 C CA . ASP A 1 93 ? 16.261 -6.584 -11.160 1.00 92.56 93 ASP A CA 1
ATOM 795 C C . ASP A 1 93 ? 17.000 -5.658 -10.186 1.00 92.56 93 ASP A C 1
ATOM 797 O O . ASP A 1 93 ? 16.955 -5.867 -8.976 1.00 92.56 93 ASP A O 1
ATOM 801 N N . VAL A 1 94 ? 17.651 -4.609 -10.703 1.00 91.56 94 VAL A N 1
ATOM 802 C CA . VAL A 1 94 ? 18.341 -3.614 -9.866 1.00 91.56 94 VAL A CA 1
ATOM 803 C C . VAL A 1 94 ? 17.342 -2.862 -8.984 1.00 91.56 94 VAL A C 1
ATOM 805 O O . VAL A 1 94 ? 17.611 -2.633 -7.806 1.00 91.56 94 VAL A O 1
ATOM 808 N N . LEU A 1 95 ? 16.172 -2.510 -9.520 1.00 93.81 95 LEU A N 1
ATOM 809 C CA . LEU A 1 95 ? 15.116 -1.853 -8.753 1.00 93.81 95 LEU A CA 1
ATOM 810 C C . LEU A 1 95 ? 14.541 -2.765 -7.658 1.00 93.81 95 LEU A C 1
ATOM 812 O O . LEU A 1 95 ? 14.326 -2.316 -6.537 1.00 93.81 95 LEU A O 1
ATOM 816 N N . VAL A 1 96 ? 14.356 -4.055 -7.943 1.00 93.75 96 VAL A N 1
ATOM 817 C CA . VAL A 1 96 ? 13.944 -5.048 -6.940 1.00 93.75 96 VAL A CA 1
ATOM 818 C C . VAL A 1 96 ? 15.011 -5.200 -5.854 1.00 93.75 96 VAL A C 1
ATOM 820 O O . VAL A 1 96 ? 14.670 -5.231 -4.674 1.00 93.75 96 VAL A O 1
ATOM 823 N N . ALA A 1 97 ? 16.296 -5.235 -6.215 1.00 91.44 97 ALA A N 1
ATOM 824 C CA . ALA A 1 97 ? 17.388 -5.294 -5.242 1.00 91.44 97 ALA A CA 1
ATOM 825 C C . ALA A 1 97 ? 17.422 -4.047 -4.340 1.00 91.44 97 ALA A C 1
ATOM 827 O O . ALA A 1 97 ? 17.602 -4.156 -3.126 1.00 91.44 97 ALA A O 1
ATOM 828 N N . LEU A 1 98 ? 17.190 -2.865 -4.918 1.00 92.88 98 LEU A N 1
ATOM 829 C CA . LEU A 1 98 ? 17.027 -1.617 -4.175 1.00 92.88 98 LEU A CA 1
ATOM 830 C C . LEU A 1 98 ? 15.888 -1.711 -3.149 1.00 92.88 98 LEU A C 1
ATOM 832 O O . LEU A 1 98 ? 16.072 -1.376 -1.979 1.00 92.88 98 LEU A O 1
ATOM 836 N N . GLU A 1 99 ? 14.725 -2.203 -3.570 1.00 93.75 99 GLU A N 1
ATOM 837 C CA . GLU A 1 99 ? 13.574 -2.394 -2.685 1.00 93.75 99 GLU A CA 1
ATOM 838 C C . GLU A 1 99 ? 13.851 -3.403 -1.570 1.00 93.75 99 GLU A C 1
ATOM 840 O O . GLU A 1 99 ? 13.447 -3.174 -0.439 1.00 93.75 99 GLU A O 1
ATOM 845 N N . GLN A 1 100 ? 14.548 -4.502 -1.851 1.00 91.31 100 GLN A N 1
ATOM 846 C CA . GLN A 1 100 ? 14.785 -5.560 -0.866 1.00 91.31 100 GLN A CA 1
ATOM 847 C C . GLN A 1 100 ? 15.862 -5.203 0.163 1.00 91.31 100 GLN A C 1
ATOM 849 O O . GLN A 1 100 ? 15.761 -5.605 1.321 1.00 91.31 100 GLN A O 1
ATOM 854 N N . HIS A 1 101 ? 16.900 -4.470 -0.242 1.00 89.38 101 HIS A N 1
ATOM 855 C CA . HIS A 1 101 ? 18.082 -4.263 0.599 1.00 89.38 101 HIS A CA 1
ATOM 856 C C . HIS A 1 101 ? 18.184 -2.858 1.193 1.00 89.38 101 HIS A C 1
ATOM 858 O O . HIS A 1 101 ? 18.819 -2.682 2.232 1.00 89.38 101 HIS A O 1
ATOM 864 N N . VAL A 1 102 ? 17.577 -1.851 0.557 1.00 91.56 102 VAL A N 1
ATOM 865 C CA . VAL A 1 102 ? 17.726 -0.439 0.945 1.00 91.56 102 VAL A CA 1
ATOM 866 C C . VAL A 1 102 ? 16.403 0.336 0.908 1.00 91.56 102 VAL A C 1
ATOM 868 O O . VAL A 1 102 ? 16.406 1.554 0.741 1.00 91.56 102 VAL A O 1
ATOM 871 N N . GLN A 1 103 ? 15.267 -0.335 1.148 1.00 92.81 103 GLN A N 1
ATOM 872 C CA . GLN A 1 103 ? 13.927 0.280 1.142 1.00 92.81 103 GLN A CA 1
ATOM 873 C C . GLN A 1 103 ? 13.837 1.569 1.969 1.00 92.81 103 GLN A C 1
ATOM 875 O O . GLN A 1 103 ? 13.214 2.536 1.544 1.00 92.81 103 GLN A O 1
ATOM 880 N N . ALA A 1 104 ? 14.484 1.595 3.139 1.00 92.56 104 ALA A N 1
ATOM 881 C CA . ALA A 1 104 ? 14.463 2.729 4.067 1.00 92.56 104 ALA A CA 1
ATOM 882 C C . ALA A 1 104 ? 15.107 4.015 3.513 1.00 92.56 104 ALA A C 1
ATOM 884 O O . ALA A 1 104 ? 14.954 5.075 4.121 1.00 92.56 104 ALA A O 1
ATOM 885 N N . TYR A 1 105 ? 15.843 3.907 2.406 1.00 95.19 105 TYR A N 1
ATOM 886 C CA . TYR A 1 105 ? 16.504 5.008 1.712 1.00 95.19 105 TYR A CA 1
ATOM 887 C C . TYR A 1 105 ? 15.792 5.394 0.407 1.00 95.19 105 TYR A C 1
ATOM 889 O O . TYR A 1 105 ? 16.129 6.415 -0.187 1.00 95.19 105 TYR A O 1
ATOM 897 N N . LEU A 1 106 ? 14.819 4.601 -0.057 1.00 95.94 106 LEU A N 1
ATOM 898 C CA . LEU A 1 106 ? 14.071 4.902 -1.276 1.00 95.94 106 LEU A CA 1
ATOM 899 C C . LEU A 1 106 ? 13.101 6.057 -1.055 1.00 95.94 106 LEU A C 1
ATOM 901 O O . LEU A 1 106 ? 12.485 6.187 0.002 1.00 95.94 106 LEU A O 1
ATOM 905 N N . SER A 1 107 ? 12.918 6.866 -2.095 1.00 96.62 107 SER A N 1
ATOM 906 C CA . SER A 1 107 ? 11.924 7.929 -2.084 1.00 96.62 107 SER A CA 1
ATOM 907 C C . SER A 1 107 ? 10.537 7.348 -2.386 1.00 96.62 107 SER A C 1
ATOM 909 O O . SER A 1 107 ? 10.327 6.792 -3.473 1.00 96.62 107 SER A O 1
ATOM 911 N N . PRO A 1 108 ? 9.559 7.486 -1.469 1.00 95.25 108 PRO A N 1
ATOM 912 C CA . PRO A 1 108 ? 8.193 7.012 -1.689 1.00 95.25 108 PRO A CA 1
ATOM 913 C C . PRO A 1 108 ? 7.407 7.905 -2.662 1.00 95.25 108 PRO A C 1
ATOM 915 O O . PRO A 1 108 ? 6.371 7.485 -3.173 1.00 95.25 108 PRO A O 1
ATOM 918 N N . HIS A 1 109 ? 7.885 9.125 -2.923 1.00 95.38 109 HIS A N 1
ATOM 919 C CA . HIS A 1 109 ? 7.206 10.127 -3.751 1.00 95.38 109 HIS A CA 1
ATOM 920 C C . HIS A 1 109 ? 7.556 10.036 -5.237 1.00 95.38 109 HIS A C 1
ATOM 922 O O . HIS A 1 109 ? 6.993 10.772 -6.047 1.00 95.38 109 HIS A O 1
ATOM 928 N N . LEU A 1 110 ? 8.481 9.152 -5.611 1.00 95.69 110 LEU A N 1
ATOM 929 C CA . LEU A 1 110 ? 8.797 8.920 -7.012 1.00 95.69 110 LEU A CA 1
ATOM 930 C C . LEU A 1 110 ? 7.727 8.033 -7.674 1.00 95.69 110 LEU A C 1
ATOM 932 O O . LEU A 1 110 ? 7.169 7.143 -7.017 1.00 95.69 110 LEU A O 1
ATOM 936 N N . PRO A 1 111 ? 7.417 8.269 -8.961 1.00 95.75 111 PRO A N 1
ATOM 937 C CA . PRO A 1 111 ? 6.473 7.445 -9.696 1.00 95.75 111 PRO A CA 1
ATOM 938 C C . PRO A 1 111 ? 7.077 6.075 -10.027 1.00 95.75 111 PRO A C 1
ATOM 940 O O . PRO A 1 111 ? 8.287 5.935 -10.210 1.00 95.75 111 PRO A O 1
ATOM 943 N N . LEU A 1 112 ? 6.223 5.061 -10.138 1.00 95.56 112 LEU A N 1
ATOM 944 C CA . LEU A 1 112 ? 6.596 3.756 -10.667 1.00 95.56 112 LEU A CA 1
ATOM 945 C C . LEU A 1 112 ? 6.800 3.858 -12.189 1.00 95.56 112 LEU A C 1
ATOM 947 O O . LEU A 1 112 ? 5.919 4.380 -12.873 1.00 95.56 112 LEU A O 1
ATOM 951 N N . PRO A 1 113 ? 7.891 3.301 -12.743 1.00 94.88 113 PRO A N 1
ATOM 952 C CA . PRO A 1 113 ? 8.072 3.207 -14.192 1.00 94.88 113 PRO A CA 1
ATOM 953 C C . PRO A 1 113 ? 6.970 2.368 -14.838 1.00 94.88 113 PRO A C 1
ATOM 955 O O . PRO A 1 113 ? 6.550 1.366 -14.256 1.00 94.88 113 PRO A O 1
ATOM 958 N N . PHE A 1 114 ? 6.547 2.688 -16.064 1.00 91.44 114 PHE A N 1
ATOM 959 C CA . PHE A 1 114 ? 5.397 2.017 -16.703 1.00 91.44 114 PHE A CA 1
ATOM 960 C C . PHE A 1 114 ? 5.534 0.488 -16.793 1.00 91.44 114 PHE A C 1
ATOM 962 O O . PHE A 1 114 ? 4.615 -0.266 -16.440 1.00 91.44 114 PHE A O 1
ATOM 969 N N . SER A 1 115 ? 6.686 0.015 -17.274 1.00 92.06 115 SER A N 1
ATOM 970 C CA . SER A 1 115 ? 6.962 -1.419 -17.415 1.00 92.06 115 SER A CA 1
ATOM 971 C C . SER A 1 115 ? 7.033 -2.112 -16.051 1.00 92.06 115 SER A C 1
ATOM 973 O O . SER A 1 115 ? 6.534 -3.228 -15.889 1.00 92.06 115 SER A O 1
ATOM 975 N N . TYR A 1 116 ? 7.568 -1.420 -15.043 1.00 94.69 116 TYR A N 1
ATOM 976 C CA . TYR A 1 116 ? 7.668 -1.934 -13.683 1.00 94.69 116 TYR A CA 1
ATOM 977 C C . TYR A 1 116 ? 6.307 -1.992 -12.980 1.00 94.69 116 TYR A C 1
ATOM 979 O O . TYR A 1 116 ? 5.945 -3.030 -12.427 1.00 94.69 116 TYR A O 1
ATOM 987 N N . ALA A 1 117 ? 5.500 -0.932 -13.080 1.00 93.88 117 ALA A N 1
ATOM 988 C CA . ALA A 1 117 ? 4.138 -0.882 -12.557 1.00 93.88 117 ALA A CA 1
ATOM 989 C C . ALA A 1 117 ? 3.297 -2.051 -13.090 1.00 93.88 117 ALA A C 1
ATOM 991 O O . ALA A 1 117 ? 2.628 -2.739 -12.323 1.00 93.88 117 ALA A O 1
ATOM 992 N N . THR A 1 118 ? 3.403 -2.351 -14.388 1.00 92.00 118 THR A N 1
ATOM 993 C CA . THR A 1 118 ? 2.712 -3.494 -15.009 1.00 92.00 118 THR A CA 1
ATOM 994 C C . THR A 1 118 ? 3.120 -4.825 -14.370 1.00 92.00 118 THR A C 1
ATOM 996 O O . THR A 1 118 ? 2.263 -5.644 -14.029 1.00 92.00 118 THR A O 1
ATOM 999 N N . ARG A 1 119 ? 4.427 -5.048 -14.177 1.00 92.50 119 ARG A N 1
ATOM 1000 C CA . ARG A 1 119 ? 4.960 -6.264 -13.540 1.00 92.50 119 ARG A CA 1
ATOM 1001 C C . ARG A 1 119 ? 4.461 -6.406 -12.103 1.00 92.50 119 ARG A C 1
ATOM 1003 O O . ARG A 1 119 ? 3.997 -7.474 -11.711 1.00 92.50 119 ARG A O 1
ATOM 1010 N N . VAL A 1 120 ? 4.521 -5.325 -11.337 1.00 94.31 120 VAL A N 1
ATOM 1011 C CA . VAL A 1 120 ? 4.118 -5.297 -9.930 1.00 94.31 120 VAL A CA 1
ATOM 1012 C C . VAL A 1 120 ? 2.611 -5.480 -9.757 1.00 94.31 120 VAL A C 1
ATOM 1014 O O . VAL A 1 120 ? 2.195 -6.226 -8.873 1.00 94.31 120 VAL A O 1
ATOM 1017 N N . LYS A 1 121 ? 1.787 -4.873 -10.619 1.00 94.81 121 LYS A N 1
ATOM 1018 C CA . LYS A 1 121 ? 0.331 -5.072 -10.615 1.00 94.81 121 LYS A CA 1
ATOM 1019 C C . LYS A 1 121 ? -0.038 -6.542 -10.782 1.00 94.81 121 LYS A C 1
ATOM 1021 O O . LYS A 1 121 ? -0.861 -7.038 -10.025 1.00 94.81 121 LYS A O 1
ATOM 1026 N N . ARG A 1 122 ? 0.618 -7.261 -11.701 1.00 95.06 122 ARG A N 1
ATOM 1027 C CA . ARG A 1 122 ? 0.397 -8.709 -11.880 1.00 95.06 122 ARG A CA 1
ATOM 1028 C C . ARG A 1 122 ? 0.720 -9.498 -10.611 1.00 95.06 122 ARG A C 1
ATOM 1030 O O . ARG A 1 122 ? -0.060 -10.351 -10.212 1.00 95.06 122 ARG A O 1
ATOM 1037 N N . GLN A 1 123 ? 1.838 -9.187 -9.952 1.00 95.25 123 GLN A N 1
ATOM 1038 C CA . GLN A 1 123 ? 2.216 -9.839 -8.692 1.00 95.25 123 GLN A CA 1
ATOM 1039 C C . GLN A 1 123 ? 1.208 -9.549 -7.572 1.00 95.25 123 GLN A C 1
ATOM 1041 O O . GLN A 1 123 ? 0.788 -10.457 -6.861 1.00 95.25 123 GLN A O 1
ATOM 1046 N N . LEU A 1 124 ? 0.799 -8.288 -7.423 1.00 96.31 124 LEU A N 1
ATOM 1047 C CA . LEU A 1 124 ? -0.192 -7.886 -6.428 1.00 96.31 124 LEU A CA 1
ATOM 1048 C C . LEU A 1 124 ? -1.575 -8.478 -6.707 1.00 96.31 124 LEU A C 1
ATOM 1050 O O . LEU A 1 124 ? -2.283 -8.798 -5.762 1.00 96.31 124 LEU A O 1
ATOM 1054 N N . GLN A 1 125 ? -1.949 -8.665 -7.972 1.00 97.81 125 GLN A N 1
ATOM 1055 C CA . GLN A 1 125 ? -3.222 -9.273 -8.347 1.00 97.81 125 GLN A CA 1
ATOM 1056 C C . GLN A 1 125 ? -3.322 -10.731 -7.885 1.00 97.81 125 GLN A C 1
ATOM 1058 O O . GLN A 1 125 ? -4.361 -11.126 -7.364 1.00 97.81 125 GLN A O 1
ATOM 1063 N N . VAL A 1 126 ? -2.241 -11.510 -8.013 1.00 97.69 126 VAL A N 1
ATOM 1064 C CA . VAL A 1 126 ? -2.195 -12.884 -7.482 1.00 97.69 126 VAL A CA 1
ATOM 1065 C C . VAL A 1 126 ? -2.389 -12.872 -5.964 1.00 97.69 126 VAL A C 1
ATOM 1067 O O . VAL A 1 126 ? -3.270 -13.553 -5.449 1.00 97.69 126 VAL A O 1
ATOM 1070 N N . ARG A 1 127 ? -1.650 -12.013 -5.253 1.00 97.56 127 ARG A N 1
ATOM 1071 C CA . ARG A 1 127 ? -1.760 -11.890 -3.789 1.00 97.56 127 ARG A CA 1
ATOM 1072 C C . ARG A 1 127 ? -3.127 -11.394 -3.324 1.00 97.56 127 ARG A C 1
ATOM 1074 O O . ARG A 1 127 ? -3.589 -11.770 -2.252 1.00 97.56 127 ARG A O 1
ATOM 1081 N N . LEU A 1 128 ? -3.764 -10.526 -4.107 1.00 98.19 128 LEU A N 1
ATOM 1082 C CA . LEU A 1 128 ? -5.113 -10.045 -3.835 1.00 98.19 128 LEU A CA 1
ATOM 1083 C C . LEU A 1 128 ? -6.102 -11.207 -3.896 1.00 98.19 128 LEU A C 1
ATOM 1085 O O . LEU A 1 128 ? -6.897 -11.362 -2.977 1.00 98.19 128 LEU A O 1
ATOM 1089 N N . HIS A 1 129 ? -6.009 -12.041 -4.931 1.00 98.25 129 HIS A N 1
ATOM 1090 C CA . HIS A 1 129 ? -6.865 -13.212 -5.060 1.00 98.25 129 HIS A CA 1
ATOM 1091 C C . HIS A 1 129 ? -6.667 -14.205 -3.903 1.00 98.25 129 HIS A C 1
ATOM 1093 O O . HIS A 1 129 ? -7.637 -14.684 -3.322 1.00 98.25 129 HIS A O 1
ATOM 1099 N N . GLU A 1 130 ? -5.418 -14.460 -3.506 1.00 97.50 130 GLU A N 1
ATOM 1100 C CA . GLU A 1 130 ? -5.107 -15.289 -2.332 1.00 97.50 130 GLU A CA 1
ATOM 1101 C C . GLU A 1 130 ? -5.728 -14.724 -1.045 1.00 97.50 130 GLU A C 1
ATOM 1103 O O . GLU A 1 130 ? -6.289 -15.473 -0.248 1.00 97.50 130 GLU A O 1
ATOM 1108 N N . LEU A 1 131 ? -5.663 -13.402 -0.847 1.00 97.62 131 LEU A N 1
ATOM 1109 C CA . LEU A 1 131 ? -6.288 -12.737 0.298 1.00 97.62 131 LEU A CA 1
ATOM 1110 C C . LEU A 1 131 ? -7.813 -12.832 0.278 1.00 97.62 131 L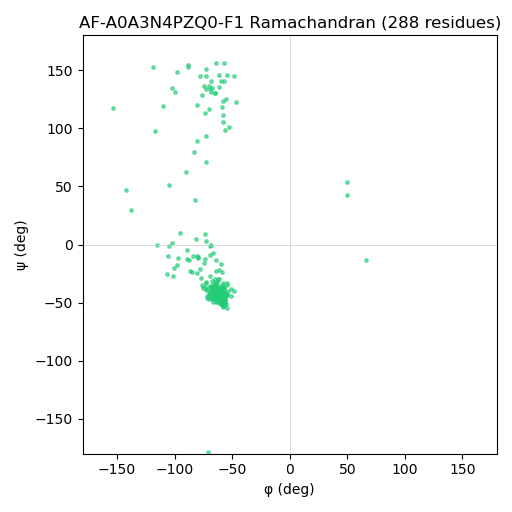EU A C 1
ATOM 1112 O O . LEU A 1 131 ? -8.410 -13.039 1.328 1.00 97.62 131 LEU A O 1
ATOM 1116 N N . GLU A 1 132 ? -8.447 -12.709 -0.888 1.00 98.12 132 GLU A N 1
ATOM 1117 C CA . GLU A 1 132 ? -9.898 -12.877 -1.025 1.00 98.12 132 GLU A CA 1
ATOM 1118 C C . GLU A 1 132 ? -10.340 -14.283 -0.608 1.00 98.12 132 GLU A C 1
ATOM 1120 O O . GLU A 1 132 ? -11.324 -14.434 0.118 1.00 98.12 132 GLU A O 1
ATOM 1125 N N . LEU A 1 133 ? -9.599 -15.312 -1.030 1.00 97.38 133 LEU A N 1
ATOM 1126 C CA . LEU A 1 133 ? -9.852 -16.694 -0.620 1.00 97.38 133 LEU A CA 1
ATOM 1127 C C . LEU A 1 133 ? -9.640 -16.878 0.887 1.00 97.38 133 LEU A C 1
ATOM 1129 O O . LEU A 1 133 ? -10.477 -17.490 1.548 1.00 97.38 133 LEU A O 1
ATOM 1133 N N . LEU A 1 134 ? -8.565 -16.305 1.435 1.00 95.94 134 LEU A N 1
ATOM 1134 C CA . LEU A 1 134 ? -8.259 -16.363 2.864 1.00 95.94 134 LEU A CA 1
ATOM 1135 C C . LEU A 1 134 ? -9.341 -15.682 3.715 1.00 95.94 134 LEU A C 1
ATOM 1137 O O . LEU A 1 134 ? -9.781 -16.246 4.711 1.00 95.94 134 LEU A O 1
ATOM 1141 N N . PHE A 1 135 ? -9.809 -14.499 3.311 1.00 96.75 135 PHE A N 1
ATOM 1142 C CA . PHE A 1 135 ? -10.864 -13.763 4.014 1.00 96.75 135 PHE A CA 1
ATOM 1143 C C . PHE A 1 135 ? -12.178 -14.542 4.051 1.00 96.75 135 PHE A C 1
ATOM 1145 O O . PHE A 1 135 ? -12.840 -14.555 5.084 1.00 96.75 135 PHE A O 1
ATOM 1152 N N . ARG A 1 136 ? -12.529 -15.232 2.958 1.00 96.25 136 ARG A N 1
ATOM 1153 C CA . ARG A 1 136 ? -13.698 -16.122 2.921 1.00 96.25 136 ARG A CA 1
ATOM 1154 C C . ARG A 1 136 ? -13.516 -17.336 3.825 1.00 96.25 136 ARG A C 1
ATOM 1156 O O . ARG A 1 136 ? -14.431 -17.672 4.565 1.00 96.25 136 ARG A O 1
ATOM 1163 N N . ALA A 1 137 ? -12.346 -17.973 3.779 1.00 94.69 137 ALA A N 1
ATOM 1164 C CA . ALA A 1 137 ? -12.049 -19.152 4.591 1.00 94.69 137 ALA A CA 1
ATOM 1165 C C . ALA A 1 137 ? -12.064 -18.858 6.101 1.00 94.69 137 ALA A C 1
ATOM 1167 O O . ALA A 1 137 ? -12.412 -19.732 6.886 1.00 94.69 137 ALA A O 1
ATOM 1168 N N . LEU A 1 138 ? -11.702 -17.635 6.499 1.00 95.19 138 LEU A N 1
ATOM 1169 C CA . LEU A 1 138 ? -11.699 -17.179 7.892 1.00 95.19 138 LEU A CA 1
ATOM 1170 C C . LEU A 1 138 ? -12.978 -16.428 8.294 1.00 95.19 138 LEU A C 1
ATOM 1172 O O . LEU A 1 138 ? -12.999 -15.812 9.359 1.00 95.19 138 LEU A O 1
ATOM 1176 N N . GLU A 1 139 ? -14.013 -16.444 7.445 1.00 96.12 139 GLU A N 1
ATOM 1177 C CA . GLU A 1 139 ? -15.306 -15.791 7.694 1.00 96.12 139 GLU A CA 1
ATOM 1178 C C . GLU A 1 139 ? -15.158 -14.321 8.134 1.00 96.12 139 GLU A C 1
ATOM 1180 O O . GLU A 1 139 ? -15.811 -13.833 9.066 1.00 96.12 139 GLU A O 1
ATOM 1185 N N . LEU A 1 140 ? -14.251 -13.592 7.474 1.00 96.88 140 LEU A N 1
ATOM 1186 C CA . LEU A 1 140 ? -14.136 -12.153 7.674 1.00 96.88 140 LEU A CA 1
ATOM 1187 C C . LEU A 1 140 ? -15.451 -11.494 7.256 1.00 96.88 140 LEU A C 1
ATOM 1189 O O . LEU A 1 140 ? -15.979 -11.795 6.185 1.00 96.88 140 LEU A O 1
ATOM 1193 N N . ASP A 1 141 ? -15.937 -10.563 8.081 1.00 96.94 141 ASP A N 1
ATOM 1194 C CA . ASP A 1 141 ? -17.086 -9.726 7.737 1.00 96.94 141 ASP A CA 1
ATOM 1195 C C . ASP A 1 141 ? -16.935 -9.171 6.312 1.00 96.94 141 ASP A C 1
ATOM 1197 O O . ASP A 1 141 ? -15.934 -8.525 5.986 1.00 96.94 141 ASP A O 1
ATOM 1201 N N . GLU A 1 142 ? -17.916 -9.453 5.452 1.00 97.31 142 GLU A N 1
ATOM 1202 C CA . GLU A 1 142 ? -17.823 -9.176 4.016 1.00 97.31 142 GLU A CA 1
ATOM 1203 C C . GLU A 1 142 ? -17.633 -7.680 3.744 1.00 97.31 142 GLU A C 1
ATOM 1205 O O . GLU A 1 142 ? -16.846 -7.290 2.877 1.00 97.31 142 GLU A O 1
ATOM 1210 N N . ARG A 1 143 ? -18.293 -6.824 4.536 1.00 97.56 143 ARG A N 1
ATOM 1211 C CA . ARG A 1 143 ? -18.179 -5.370 4.416 1.00 97.56 143 ARG A CA 1
ATOM 1212 C C . ARG A 1 143 ? -16.783 -4.898 4.811 1.00 97.56 143 ARG A C 1
ATOM 1214 O O . ARG A 1 143 ? -16.216 -4.065 4.107 1.00 97.56 143 ARG A O 1
ATOM 1221 N N . LEU A 1 144 ? -16.208 -5.431 5.886 1.00 98.06 144 LEU A N 1
ATOM 1222 C CA . LEU A 1 144 ? -14.825 -5.161 6.273 1.00 98.06 144 LEU A CA 1
ATOM 1223 C C . LEU A 1 144 ? -13.842 -5.656 5.207 1.00 98.06 144 LEU A C 1
ATOM 1225 O O . LEU A 1 144 ? -12.956 -4.902 4.810 1.00 98.06 144 LEU A O 1
ATOM 1229 N N . GLY A 1 145 ? -14.017 -6.877 4.700 1.00 98.06 145 GLY A N 1
ATOM 1230 C CA . GLY A 1 145 ? -13.199 -7.422 3.617 1.00 98.06 145 GLY A CA 1
ATOM 1231 C C . GLY A 1 145 ? -13.215 -6.522 2.379 1.00 98.06 145 GLY A C 1
ATOM 1232 O O . GLY A 1 145 ? -12.160 -6.160 1.859 1.00 98.06 145 GLY A O 1
ATOM 1233 N N . GLU A 1 146 ? -14.398 -6.076 1.956 1.00 98.19 146 GLU A N 1
ATOM 1234 C CA . GLU A 1 146 ? -14.555 -5.149 0.833 1.00 98.19 146 GLU A CA 1
ATOM 1235 C C . GLU A 1 146 ? -13.862 -3.803 1.086 1.00 98.19 146 GLU A C 1
ATOM 1237 O O . GLU A 1 146 ? -13.150 -3.301 0.214 1.00 98.19 146 GLU A O 1
ATOM 1242 N N . LEU A 1 147 ? -14.014 -3.232 2.285 1.00 98.19 147 LEU A N 1
ATOM 1243 C CA . LEU A 1 147 ? -13.360 -1.975 2.664 1.00 98.19 147 LEU A CA 1
ATOM 1244 C C . LEU A 1 147 ? -11.834 -2.067 2.574 1.00 98.19 147 LEU A C 1
ATOM 1246 O O . LEU A 1 147 ? -11.194 -1.139 2.082 1.00 98.19 147 LEU A O 1
ATOM 1250 N N . VAL A 1 148 ? -11.254 -3.184 3.018 1.00 98.06 148 VAL A N 1
ATOM 1251 C CA . VAL A 1 148 ? -9.800 -3.405 3.004 1.00 98.06 148 VAL A CA 1
ATOM 1252 C C . VAL A 1 148 ? -9.271 -3.596 1.584 1.00 98.06 148 VAL A C 1
ATOM 1254 O O . VAL A 1 148 ? -8.219 -3.056 1.235 1.00 98.06 148 VAL A O 1
ATOM 1257 N N . LEU A 1 149 ? -9.986 -4.356 0.751 1.00 98.19 149 LEU A N 1
ATOM 1258 C CA . LEU A 1 149 ? -9.507 -4.732 -0.580 1.00 98.19 149 LEU A CA 1
ATOM 1259 C C . LEU A 1 149 ? -9.802 -3.684 -1.656 1.00 98.19 149 LEU A C 1
ATOM 1261 O O . LEU A 1 149 ? -9.082 -3.616 -2.656 1.00 98.19 149 LEU A O 1
ATOM 1265 N N . ARG A 1 150 ? -10.812 -2.828 -1.468 1.00 97.75 150 ARG A N 1
ATOM 1266 C CA . ARG A 1 150 ? -11.194 -1.811 -2.457 1.00 97.75 150 ARG A CA 1
ATOM 1267 C C . ARG A 1 150 ? -10.045 -0.868 -2.841 1.00 97.75 150 ARG A C 1
ATOM 1269 O O . ARG A 1 150 ? -9.823 -0.718 -4.045 1.00 97.75 150 ARG A O 1
ATOM 1276 N N . PRO A 1 151 ? -9.262 -0.278 -1.915 1.00 97.19 151 PRO A N 1
ATOM 1277 C CA . PRO A 1 151 ? -8.131 0.570 -2.298 1.00 97.19 151 PRO A CA 1
ATOM 1278 C C . PRO A 1 151 ? -7.046 -0.188 -3.072 1.00 97.19 151 PRO A C 1
ATOM 1280 O O . PRO A 1 151 ? -6.444 0.368 -3.990 1.00 97.19 151 PRO A O 1
ATOM 1283 N N . VAL A 1 152 ? -6.838 -1.474 -2.764 1.00 97.12 152 VAL A N 1
ATOM 1284 C CA . VAL A 1 152 ? -5.906 -2.338 -3.507 1.00 97.12 152 VAL A CA 1
ATOM 1285 C C . VAL A 1 152 ? -6.407 -2.547 -4.937 1.00 97.12 152 VAL A C 1
ATOM 1287 O O . VAL A 1 152 ? -5.643 -2.386 -5.888 1.00 97.12 152 VAL A O 1
ATOM 1290 N N . ARG A 1 153 ? -7.700 -2.840 -5.120 1.00 97.44 153 ARG A N 1
ATOM 1291 C CA . ARG A 1 153 ? -8.314 -2.969 -6.452 1.00 97.44 153 ARG A CA 1
ATOM 1292 C C . ARG A 1 153 ? -8.232 -1.666 -7.241 1.00 97.44 153 ARG A C 1
ATOM 1294 O O . ARG A 1 153 ? -7.831 -1.695 -8.400 1.00 97.44 153 ARG A O 1
ATOM 1301 N N . ALA A 1 154 ? -8.533 -0.530 -6.615 1.00 95.44 154 ALA A N 1
ATOM 1302 C CA . ALA A 1 154 ? -8.405 0.785 -7.243 1.00 95.44 154 ALA A CA 1
ATOM 1303 C C . ALA A 1 154 ? -6.960 1.060 -7.691 1.00 95.44 154 ALA A C 1
ATOM 1305 O O . ALA A 1 154 ? -6.730 1.515 -8.812 1.00 95.44 154 ALA A O 1
ATOM 1306 N N . PHE A 1 155 ? -5.974 0.703 -6.860 1.00 95.44 155 PHE A N 1
ATOM 1307 C CA . PHE A 1 155 ? -4.567 0.761 -7.240 1.00 95.44 155 PHE A CA 1
ATOM 1308 C C . PHE A 1 155 ? -4.284 -0.124 -8.463 1.00 95.44 155 PHE A C 1
ATOM 1310 O O . PHE A 1 155 ? -3.695 0.346 -9.432 1.00 95.44 155 PHE A O 1
ATOM 1317 N N . LEU A 1 156 ? -4.734 -1.380 -8.486 1.00 95.50 156 LEU A N 1
ATOM 1318 C CA . LEU A 1 156 ? -4.522 -2.274 -9.632 1.00 95.50 156 LEU A CA 1
ATOM 1319 C C . LEU A 1 156 ? -5.174 -1.754 -10.925 1.00 95.50 156 LEU A C 1
ATOM 1321 O O . LEU A 1 156 ? -4.550 -1.820 -11.987 1.00 95.50 156 LEU A O 1
ATOM 1325 N N . LEU A 1 157 ? -6.374 -1.180 -10.833 1.00 93.94 157 LEU A N 1
ATOM 1326 C CA . LEU A 1 157 ? -7.157 -0.698 -11.974 1.00 93.94 157 LEU A CA 1
ATOM 1327 C C . LEU A 1 157 ? -6.724 0.673 -12.507 1.00 93.94 157 LEU A C 1
ATOM 1329 O O . LEU A 1 157 ? -7.168 1.058 -13.585 1.00 93.94 157 LEU A O 1
ATOM 1333 N N . SER A 1 158 ? -5.854 1.409 -11.806 1.00 90.25 158 SER A N 1
ATOM 1334 C CA . SER A 1 158 ? -5.474 2.759 -12.233 1.00 90.25 158 SER A CA 1
ATOM 1335 C C . SER A 1 158 ? -4.840 2.773 -13.634 1.00 90.25 158 SER A C 1
ATOM 1337 O O . SER A 1 158 ? -3.795 2.159 -13.876 1.00 90.25 158 SER A O 1
ATOM 1339 N N . LEU A 1 159 ? -5.475 3.478 -14.572 1.00 77.12 159 LEU A N 1
ATOM 1340 C CA . LEU A 1 159 ? -5.000 3.607 -15.955 1.00 77.12 159 LEU A CA 1
ATOM 1341 C C . LEU A 1 159 ? -4.000 4.758 -16.117 1.00 77.12 159 LEU A C 1
ATOM 1343 O O . LEU A 1 159 ? -3.154 4.716 -17.006 1.00 77.12 159 LEU A O 1
ATOM 1347 N N . ASP A 1 160 ? -4.044 5.735 -15.208 1.00 68.50 160 ASP A N 1
ATOM 1348 C CA . ASP A 1 160 ? -3.345 7.021 -15.328 1.00 68.50 160 ASP A CA 1
ATOM 1349 C C . ASP A 1 160 ? -1.815 6.931 -15.215 1.00 68.50 160 ASP A C 1
ATOM 1351 O O . ASP A 1 160 ? -1.122 7.944 -15.290 1.00 68.50 160 ASP A O 1
ATOM 1355 N N . GLY A 1 161 ? -1.259 5.734 -15.000 1.00 62.53 161 GLY A N 1
ATOM 1356 C CA . GLY A 1 161 ? 0.186 5.473 -14.971 1.00 62.53 161 GLY A CA 1
ATOM 1357 C C . GLY A 1 161 ? 0.955 6.121 -13.813 1.00 62.53 161 GLY A C 1
ATOM 1358 O O . GLY A 1 161 ? 2.080 5.723 -13.535 1.00 62.53 161 GLY A O 1
ATOM 1359 N N . ARG A 1 162 ? 0.362 7.074 -13.088 1.00 74.94 162 ARG A N 1
ATOM 1360 C CA . ARG A 1 162 ? 0.985 7.801 -11.973 1.00 74.94 162 ARG A CA 1
ATOM 1361 C C . ARG A 1 162 ? 0.752 7.095 -10.646 1.00 74.94 162 ARG A C 1
ATOM 1363 O O . ARG A 1 162 ? 0.102 7.606 -9.742 1.00 74.94 162 ARG A O 1
ATOM 1370 N N . GLN A 1 163 ? 1.268 5.882 -10.549 1.00 92.38 163 GLN A N 1
ATOM 1371 C CA . GLN A 1 163 ? 1.398 5.202 -9.267 1.00 92.38 163 GLN A CA 1
ATOM 1372 C C . GLN A 1 163 ? 2.732 5.567 -8.633 1.00 92.38 163 GLN A C 1
ATOM 1374 O O . GLN A 1 163 ? 3.690 5.840 -9.347 1.00 92.38 163 GLN A O 1
ATOM 1379 N N . TYR A 1 164 ? 2.808 5.529 -7.308 1.00 95.25 164 TYR A N 1
ATOM 1380 C CA . TYR A 1 164 ? 4.003 5.912 -6.562 1.00 95.25 164 TYR A CA 1
ATOM 1381 C C . TYR A 1 164 ? 4.543 4.737 -5.748 1.00 95.25 164 TYR A C 1
ATOM 1383 O O . TYR A 1 164 ? 3.779 3.863 -5.321 1.00 95.25 164 TYR A O 1
ATOM 1391 N N . PHE A 1 165 ? 5.854 4.734 -5.494 1.00 95.81 165 PHE A N 1
ATOM 1392 C CA . P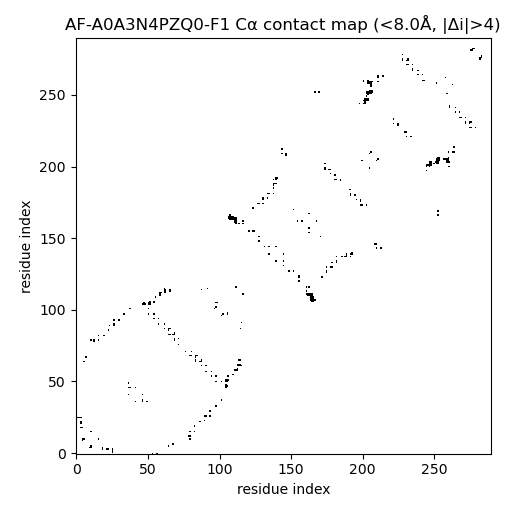HE A 1 165 ? 6.492 3.719 -4.646 1.00 95.81 165 PHE A CA 1
ATOM 1393 C C . PHE A 1 165 ? 5.883 3.676 -3.240 1.00 95.81 165 PHE A C 1
ATOM 1395 O O . PHE A 1 165 ? 5.701 2.594 -2.691 1.00 95.81 165 PHE A O 1
ATOM 1402 N N . GLY A 1 166 ? 5.489 4.824 -2.680 1.00 95.25 166 GLY A N 1
ATOM 1403 C CA . GLY A 1 166 ? 4.846 4.898 -1.367 1.00 95.25 166 GLY A CA 1
ATOM 1404 C C . GLY A 1 166 ? 3.569 4.062 -1.283 1.00 95.25 166 GLY A C 1
ATOM 1405 O O . GLY A 1 166 ? 3.442 3.227 -0.389 1.00 95.25 166 GLY A O 1
ATOM 1406 N N . SER A 1 167 ? 2.657 4.219 -2.248 1.00 95.00 167 SER A N 1
ATOM 1407 C CA . SER A 1 167 ? 1.421 3.426 -2.313 1.00 95.00 167 SER A CA 1
ATOM 1408 C C . SER A 1 167 ? 1.713 1.941 -2.523 1.00 95.00 167 SER A C 1
ATOM 1410 O O . SER A 1 167 ? 1.081 1.091 -1.902 1.00 95.00 167 SER A O 1
ATOM 1412 N N . LEU A 1 168 ? 2.704 1.618 -3.359 1.00 95.75 168 LEU A N 1
ATOM 1413 C CA . LEU A 1 168 ? 3.127 0.237 -3.567 1.00 95.75 168 LEU A CA 1
ATOM 1414 C C . LEU A 1 168 ? 3.615 -0.415 -2.266 1.00 95.75 168 LEU A C 1
ATOM 1416 O O . LEU A 1 168 ? 3.173 -1.513 -1.925 1.00 95.75 168 LEU A O 1
ATOM 1420 N N . PHE A 1 169 ? 4.516 0.249 -1.541 1.00 95.94 169 PHE A N 1
ATOM 1421 C CA . PHE A 1 169 ? 5.042 -0.260 -0.276 1.00 95.94 169 PHE A CA 1
ATOM 1422 C C . PHE A 1 169 ? 3.938 -0.402 0.765 1.00 95.94 169 PHE A C 1
ATOM 1424 O O . PHE A 1 169 ? 3.863 -1.433 1.427 1.00 95.94 169 PHE A O 1
ATOM 1431 N N . TYR A 1 170 ? 3.031 0.576 0.842 1.00 97.00 170 TYR A N 1
ATOM 1432 C CA . TYR A 1 170 ? 1.872 0.510 1.722 1.00 97.00 170 TYR A CA 1
ATOM 1433 C C . TYR A 1 170 ? 1.049 -0.761 1.482 1.00 97.00 170 TYR A C 1
ATOM 1435 O O . TYR A 1 170 ? 0.845 -1.547 2.408 1.00 97.00 170 TYR A O 1
ATOM 1443 N N . PHE A 1 171 ? 0.622 -1.003 0.237 1.00 97.50 171 PHE A N 1
ATOM 1444 C CA . PHE A 1 171 ? -0.221 -2.155 -0.081 1.00 97.50 171 PHE A CA 1
ATOM 1445 C C . PHE A 1 171 ? 0.516 -3.484 0.053 1.00 97.50 171 PHE A C 1
ATOM 1447 O O . PHE A 1 171 ? -0.057 -4.433 0.580 1.00 97.50 171 PHE A O 1
ATOM 1454 N N . ARG A 1 172 ? 1.786 -3.568 -0.361 1.00 97.00 172 ARG A N 1
ATOM 1455 C CA . ARG A 1 172 ? 2.583 -4.788 -0.172 1.00 97.00 172 ARG A CA 1
ATOM 1456 C C . ARG A 1 172 ? 2.708 -5.143 1.300 1.00 97.00 172 ARG A C 1
ATOM 1458 O O . ARG A 1 172 ? 2.467 -6.296 1.652 1.00 97.00 172 ARG A O 1
ATOM 1465 N N . ASP A 1 173 ? 3.062 -4.184 2.144 1.00 96.56 173 ASP A N 1
ATOM 1466 C CA . ASP A 1 173 ? 3.237 -4.422 3.572 1.00 96.56 173 ASP A CA 1
ATOM 1467 C C . ASP A 1 173 ? 1.906 -4.788 4.241 1.00 96.56 173 ASP A C 1
ATOM 1469 O O . ASP A 1 173 ? 1.854 -5.764 4.989 1.00 96.56 173 ASP A O 1
ATOM 1473 N N . LEU A 1 174 ? 0.827 -4.057 3.934 1.00 97.75 174 LEU A N 1
ATOM 1474 C CA . LEU A 1 174 ? -0.511 -4.322 4.468 1.00 97.75 174 LEU A CA 1
ATOM 1475 C C . LEU A 1 174 ? -0.980 -5.733 4.100 1.00 97.75 174 LEU A C 1
ATOM 1477 O O . LEU A 1 174 ? -1.342 -6.515 4.975 1.00 97.75 174 LEU A O 1
ATOM 1481 N N . MET A 1 175 ? -0.917 -6.085 2.813 1.00 98.00 175 MET A N 1
ATOM 1482 C CA . MET A 1 175 ? -1.315 -7.410 2.333 1.00 98.00 175 MET A CA 1
ATOM 1483 C C . MET A 1 175 ? -0.458 -8.515 2.950 1.00 98.00 175 MET A C 1
ATOM 1485 O O . MET A 1 175 ? -0.977 -9.569 3.292 1.00 98.00 175 MET A O 1
ATOM 1489 N N . THR A 1 176 ? 0.843 -8.272 3.133 1.00 97.38 176 THR A N 1
ATOM 1490 C CA . THR A 1 176 ? 1.751 -9.234 3.775 1.00 97.38 176 THR A CA 1
ATOM 1491 C C . THR A 1 176 ? 1.349 -9.492 5.219 1.00 97.38 176 THR A C 1
ATOM 1493 O O . THR A 1 176 ? 1.263 -10.647 5.618 1.00 97.38 176 THR A O 1
ATOM 1496 N N . GLN A 1 177 ? 1.058 -8.443 5.989 1.00 97.12 177 GLN A N 1
ATOM 1497 C CA . GLN A 1 177 ? 0.628 -8.595 7.378 1.00 97.12 177 GLN A CA 1
ATOM 1498 C C . GLN A 1 177 ? -0.727 -9.302 7.473 1.00 97.12 177 GLN A C 1
ATOM 1500 O O . GLN A 1 177 ? -0.856 -10.243 8.245 1.00 97.12 177 GLN A O 1
ATOM 1505 N N . LEU A 1 178 ? -1.695 -8.947 6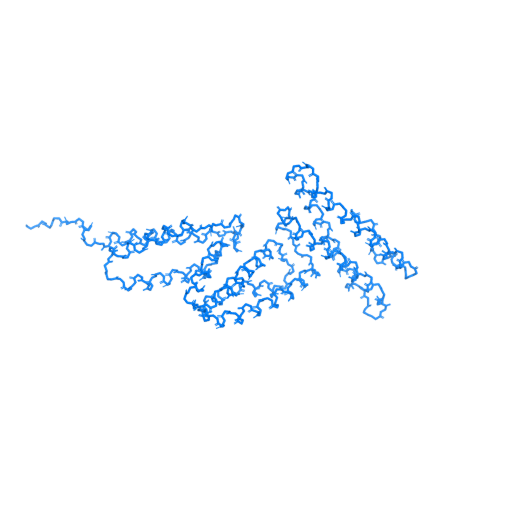.622 1.00 97.19 178 LEU A N 1
ATOM 1506 C CA . LEU A 1 178 ? -2.993 -9.630 6.565 1.00 97.19 178 LEU A CA 1
ATOM 1507 C C . LEU A 1 178 ? -2.855 -11.123 6.220 1.00 97.19 178 LEU A C 1
ATOM 1509 O O . LEU A 1 178 ? -3.486 -11.957 6.866 1.00 97.19 178 LEU A O 1
ATOM 1513 N N . GLN A 1 179 ? -2.008 -11.467 5.241 1.00 96.50 179 GLN A N 1
ATOM 1514 C CA . GLN A 1 179 ? -1.739 -12.860 4.864 1.00 96.50 179 GLN A CA 1
ATOM 1515 C C . GLN A 1 179 ? -1.081 -13.633 6.011 1.00 96.50 179 GLN A C 1
ATOM 1517 O O . GLN A 1 179 ? -1.554 -14.708 6.365 1.00 96.50 179 GLN A O 1
ATOM 1522 N N . ILE A 1 180 ? -0.019 -13.086 6.616 1.00 95.75 180 ILE A N 1
ATOM 1523 C CA . ILE A 1 180 ? 0.685 -13.728 7.737 1.00 95.75 180 ILE A CA 1
ATOM 1524 C C . ILE A 1 180 ? -0.278 -13.964 8.902 1.00 95.75 180 ILE A C 1
ATOM 1526 O O . ILE A 1 180 ? -0.350 -15.076 9.418 1.00 95.75 180 ILE A O 1
ATOM 1530 N N . THR A 1 181 ? -1.051 -12.948 9.289 1.00 94.50 181 THR A N 1
ATOM 1531 C CA . THR A 1 181 ? -2.021 -13.062 10.380 1.00 94.50 181 THR A CA 1
ATOM 1532 C C . THR A 1 181 ? -3.079 -14.118 10.085 1.00 94.50 181 THR A C 1
ATOM 1534 O O . THR A 1 181 ? -3.338 -14.948 10.950 1.00 94.50 181 THR A O 1
ATOM 1537 N N . GLY A 1 182 ? -3.646 -14.148 8.876 1.00 92.75 182 GLY A N 1
ATOM 1538 C CA . GLY A 1 182 ? -4.662 -15.144 8.535 1.00 92.75 182 GLY A CA 1
ATOM 1539 C C . GLY A 1 182 ? -4.118 -16.575 8.464 1.00 92.75 182 GLY A C 1
ATOM 1540 O O . GLY A 1 182 ? -4.787 -17.502 8.904 1.00 92.75 182 GLY A O 1
ATOM 1541 N N . ILE A 1 183 ? -2.883 -16.769 7.986 1.00 92.19 183 ILE A N 1
ATOM 1542 C CA . ILE A 1 183 ? -2.243 -18.097 7.946 1.00 92.19 183 ILE A CA 1
ATOM 1543 C C . ILE A 1 183 ? -1.909 -18.602 9.357 1.00 92.19 183 ILE A C 1
ATOM 1545 O O . ILE A 1 183 ? -1.998 -19.799 9.615 1.00 92.19 183 ILE A O 1
ATOM 1549 N N . LEU A 1 184 ? -1.515 -17.715 10.275 1.00 90.06 184 LEU A N 1
ATOM 1550 C CA . LEU A 1 184 ? -1.162 -18.096 11.646 1.00 90.06 184 LEU A CA 1
ATOM 1551 C C . LEU A 1 184 ? -2.386 -1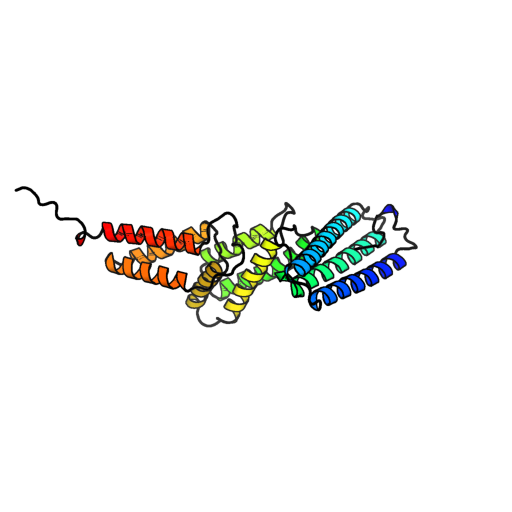8.283 12.559 1.00 90.06 184 LEU A C 1
ATOM 1553 O O . LEU A 1 184 ? -2.290 -19.005 13.549 1.00 90.06 184 LEU A O 1
ATOM 1557 N N . GLN A 1 185 ? -3.524 -17.653 12.253 1.00 75.94 185 GLN A N 1
ATOM 1558 C CA . GLN A 1 185 ? -4.720 -17.633 13.110 1.00 75.94 185 GLN A CA 1
ATOM 1559 C C . GLN A 1 185 ? -5.843 -18.547 12.611 1.00 75.94 185 GLN A C 1
ATOM 1561 O O . GLN A 1 185 ? -7.003 -18.153 12.531 1.00 75.94 185 GLN A O 1
ATOM 1566 N N . LEU A 1 186 ? -5.512 -19.807 12.330 1.00 64.56 186 LEU A N 1
ATOM 1567 C CA . LEU A 1 186 ? -6.461 -20.794 11.797 1.00 64.56 186 LEU A CA 1
ATOM 1568 C C . LEU A 1 186 ? -7.572 -21.229 12.779 1.00 64.56 186 LEU A C 1
ATOM 1570 O O . LEU A 1 186 ? -8.383 -22.075 12.418 1.00 64.56 186 LEU A O 1
ATOM 1574 N N . ALA A 1 187 ? -7.615 -20.710 14.013 1.00 69.06 187 ALA A N 1
ATOM 1575 C CA . ALA A 1 187 ? -8.439 -21.290 15.077 1.00 69.06 187 ALA A CA 1
ATOM 1576 C C . ALA A 1 187 ? -9.766 -20.564 15.376 1.00 69.06 187 ALA A C 1
ATOM 1578 O O . ALA A 1 187 ? -10.686 -21.226 15.853 1.00 69.06 187 ALA A O 1
ATOM 1579 N N . HIS A 1 188 ? -9.910 -19.249 15.128 1.00 86.75 188 HIS A N 1
ATOM 1580 C CA . HIS A 1 188 ? -11.150 -18.542 15.494 1.00 86.75 188 HIS A CA 1
ATOM 1581 C C . HIS A 1 188 ? -11.467 -17.296 14.629 1.00 86.75 188 HIS A C 1
ATOM 1583 O O . HIS A 1 188 ? -10.743 -16.298 14.708 1.00 86.75 188 HIS A O 1
ATOM 1589 N N . PRO A 1 189 ? -12.596 -17.272 13.884 1.00 90.56 189 PRO A N 1
ATOM 1590 C CA . PRO A 1 189 ? -12.990 -16.135 13.038 1.00 90.56 189 PRO A CA 1
ATOM 1591 C C . PRO A 1 189 ? -13.056 -14.791 13.774 1.00 90.56 189 PRO A C 1
ATOM 1593 O O . PRO A 1 189 ? -12.550 -13.778 13.295 1.00 90.56 189 PRO A O 1
ATOM 1596 N N . ALA A 1 190 ? -13.630 -14.771 14.983 1.00 91.00 190 ALA A N 1
ATOM 1597 C CA . ALA A 1 190 ? -13.759 -13.541 15.770 1.00 91.00 190 ALA A CA 1
ATOM 1598 C C . ALA A 1 190 ? -12.403 -12.903 16.137 1.00 91.00 190 ALA A C 1
ATOM 1600 O O . ALA A 1 190 ? -12.277 -11.677 16.137 1.00 91.00 190 ALA A O 1
ATOM 1601 N N . GLU A 1 191 ? -11.383 -13.721 16.420 1.00 92.00 191 GLU A N 1
ATOM 1602 C CA . GLU A 1 191 ? -10.034 -13.227 16.710 1.00 92.00 191 GLU A CA 1
ATOM 1603 C C . GLU A 1 191 ? -9.399 -12.637 15.453 1.00 92.00 191 GLU A C 1
ATOM 1605 O O . GLU A 1 191 ? -8.843 -11.538 15.506 1.00 92.00 191 GLU A O 1
ATOM 1610 N N . PHE A 1 192 ? -9.568 -13.306 14.308 1.00 94.19 192 PHE A N 1
ATOM 1611 C CA . PHE A 1 192 ? -9.087 -12.802 13.028 1.00 94.19 192 PHE A CA 1
ATOM 1612 C C . PHE A 1 192 ? -9.697 -11.435 12.688 1.00 94.19 192 PHE A C 1
ATOM 1614 O O . PHE A 1 192 ? -8.965 -10.512 12.330 1.00 94.19 192 PHE A O 1
ATOM 1621 N N . GLN A 1 193 ? -11.009 -11.243 12.885 1.00 94.88 193 GLN A N 1
ATOM 1622 C CA . GLN A 1 193 ? -11.648 -9.937 12.662 1.00 94.88 193 GLN A CA 1
ATOM 1623 C C . GLN A 1 193 ? -11.027 -8.826 13.523 1.00 94.88 193 GLN A C 1
ATOM 1625 O O . GLN A 1 193 ? -10.745 -7.731 13.027 1.00 94.88 193 GLN A O 1
ATOM 1630 N N . LEU A 1 194 ? -10.794 -9.097 14.812 1.00 93.69 194 LEU A N 1
ATOM 1631 C CA . LEU A 1 194 ? -10.168 -8.137 15.723 1.00 93.69 194 LEU A CA 1
ATOM 1632 C C . LEU A 1 194 ? -8.745 -7.782 15.270 1.00 93.69 194 LEU A C 1
ATOM 1634 O O . LEU A 1 194 ? -8.324 -6.627 15.350 1.00 93.69 194 LEU A O 1
ATOM 1638 N N . GLN A 1 195 ? -8.014 -8.767 14.761 1.00 95.25 195 GLN A N 1
ATOM 1639 C CA . GLN A 1 195 ? -6.638 -8.599 14.309 1.00 95.25 195 GLN A CA 1
ATOM 1640 C C . GLN A 1 195 ? -6.564 -7.829 12.994 1.00 95.25 195 GLN A C 1
ATOM 1642 O O . GLN A 1 195 ? -5.706 -6.960 12.855 1.00 95.25 195 GLN A O 1
ATOM 1647 N N . VAL A 1 196 ? -7.515 -8.033 12.078 1.00 97.19 196 VAL A N 1
ATOM 1648 C CA . VAL A 1 196 ? -7.668 -7.180 10.892 1.00 97.19 196 VAL A CA 1
ATOM 1649 C C . VAL A 1 196 ? -7.855 -5.722 11.314 1.00 97.19 196 VAL A C 1
ATOM 1651 O O . VAL A 1 196 ? -7.126 -4.856 10.834 1.00 97.19 196 VAL A O 1
ATOM 1654 N N . HIS A 1 197 ? -8.740 -5.432 12.271 1.00 97.31 197 HIS A N 1
ATOM 1655 C CA . HIS A 1 197 ? -8.901 -4.071 12.794 1.00 97.31 197 HIS A CA 1
ATOM 1656 C C . HIS A 1 197 ? -7.605 -3.498 13.387 1.00 97.31 197 HIS A C 1
ATOM 1658 O O . HIS A 1 197 ? -7.240 -2.357 13.086 1.00 97.31 197 HIS A O 1
ATOM 1664 N N . ALA A 1 198 ? -6.885 -4.286 14.190 1.00 96.31 198 ALA A N 1
ATOM 1665 C CA . ALA A 1 198 ? -5.610 -3.876 14.771 1.00 96.31 198 ALA A CA 1
ATOM 1666 C C . ALA A 1 198 ? -4.555 -3.567 13.695 1.00 96.31 198 ALA A C 1
ATOM 1668 O O . ALA A 1 198 ? -3.858 -2.557 13.797 1.00 96.31 198 ALA A O 1
ATOM 1669 N N . ILE A 1 199 ? -4.481 -4.378 12.634 1.00 97.38 199 ILE A N 1
ATOM 1670 C CA . ILE A 1 199 ? -3.590 -4.157 11.487 1.00 97.38 199 ILE A CA 1
ATOM 1671 C C . ILE A 1 199 ? -3.961 -2.862 10.764 1.00 97.38 199 ILE A C 1
ATOM 1673 O O . ILE A 1 199 ? -3.090 -2.031 10.519 1.00 97.38 199 ILE A O 1
ATOM 1677 N N . LEU A 1 200 ? -5.239 -2.642 10.453 1.00 98.12 200 LEU A N 1
ATOM 1678 C CA . LEU A 1 200 ? -5.682 -1.429 9.757 1.00 98.12 200 LEU A CA 1
ATOM 1679 C C . LEU A 1 200 ? -5.367 -0.165 10.562 1.00 98.12 200 LEU A C 1
ATOM 1681 O O . LEU A 1 200 ? -4.916 0.834 10.003 1.00 98.12 200 LEU A O 1
ATOM 1685 N N . ILE A 1 201 ? -5.531 -0.222 11.883 1.00 97.69 201 ILE A N 1
ATOM 1686 C CA . ILE A 1 201 ? -5.154 0.872 12.779 1.00 97.69 201 ILE A CA 1
ATOM 1687 C C . ILE A 1 201 ? -3.631 1.066 12.805 1.00 97.69 201 ILE A C 1
ATOM 1689 O O . ILE A 1 201 ? -3.160 2.191 12.636 1.00 97.69 201 ILE A O 1
ATOM 1693 N N . HIS A 1 202 ? -2.855 -0.015 12.950 1.00 97.31 202 HIS A N 1
ATOM 1694 C CA . HIS A 1 202 ? -1.388 0.020 12.936 1.00 97.31 202 HIS A CA 1
ATOM 1695 C C . HIS A 1 202 ? -0.841 0.668 11.657 1.00 97.31 202 HIS A C 1
ATOM 1697 O O . HIS A 1 202 ? 0.086 1.476 11.716 1.00 97.31 202 HIS A O 1
ATOM 1703 N N . PHE A 1 203 ? -1.442 0.345 10.510 1.00 97.88 203 PHE A N 1
ATOM 1704 C CA . PHE A 1 203 ? -1.095 0.881 9.194 1.00 97.88 203 PHE A CA 1
ATOM 1705 C C . PHE A 1 203 ? -1.706 2.252 8.896 1.00 97.88 203 PHE A C 1
ATOM 1707 O O . PHE A 1 203 ? -1.553 2.747 7.781 1.00 97.88 203 PHE A O 1
ATOM 1714 N N . ASN A 1 204 ? -2.398 2.873 9.850 1.00 97.69 204 ASN A N 1
ATOM 1715 C CA . ASN A 1 204 ? -3.099 4.132 9.643 1.00 97.69 204 ASN A CA 1
ATOM 1716 C C . ASN A 1 204 ? -3.992 4.110 8.381 1.00 97.69 204 ASN A C 1
ATOM 1718 O O . ASN A 1 204 ? -3.852 4.932 7.470 1.00 97.69 204 ASN A O 1
ATOM 1722 N N . PHE A 1 205 ? -4.877 3.114 8.293 1.00 98.19 205 PHE A N 1
ATOM 1723 C CA . PHE A 1 205 ? -5.867 2.971 7.224 1.00 98.19 205 PHE A CA 1
ATOM 1724 C C . PHE A 1 205 ? -6.976 4.022 7.390 1.00 98.19 205 PHE A C 1
ATOM 1726 O O . PHE A 1 205 ? -8.103 3.737 7.783 1.00 98.19 205 PHE A O 1
ATOM 1733 N N . ASN A 1 206 ? -6.632 5.281 7.138 1.00 97.56 206 ASN A N 1
ATOM 1734 C CA . ASN A 1 206 ? -7.467 6.463 7.349 1.00 97.56 206 ASN A CA 1
ATOM 1735 C C . ASN A 1 206 ? -8.459 6.730 6.202 1.00 97.56 206 ASN A C 1
ATOM 1737 O O . ASN A 1 206 ? -8.702 7.880 5.839 1.00 97.56 206 ASN A O 1
ATOM 1741 N N . ALA A 1 207 ? -9.040 5.665 5.643 1.00 97.69 207 ALA A N 1
ATOM 1742 C CA . ALA A 1 207 ? -10.170 5.763 4.724 1.00 97.69 207 ALA A CA 1
ATOM 1743 C C . ALA A 1 207 ? -11.438 6.195 5.474 1.00 97.69 207 ALA A C 1
ATOM 1745 O O . ALA A 1 207 ? -11.753 5.653 6.537 1.00 97.69 207 ALA A O 1
ATOM 1746 N N . VAL A 1 208 ? -12.200 7.118 4.885 1.00 97.56 208 VAL A N 1
ATOM 1747 C CA . VAL A 1 208 ? -13.446 7.640 5.470 1.00 97.56 208 VAL A CA 1
ATOM 1748 C C . VAL A 1 208 ? -14.464 6.519 5.677 1.00 97.56 208 VAL A C 1
ATOM 1750 O O . VAL A 1 208 ? -15.115 6.438 6.714 1.00 97.56 208 VAL A O 1
ATOM 1753 N N . GLU A 1 209 ? -14.569 5.595 4.727 1.00 98.06 209 GLU A N 1
ATOM 1754 C CA . GLU A 1 209 ? -15.514 4.484 4.799 1.00 98.06 209 GLU A CA 1
ATOM 1755 C C . GLU A 1 209 ? -15.164 3.493 5.915 1.00 98.06 209 GLU A C 1
ATOM 1757 O O . GLU A 1 209 ? -16.062 2.914 6.529 1.00 98.06 209 GLU A O 1
ATOM 1762 N N . TYR A 1 210 ? -13.871 3.324 6.218 1.00 98.50 210 TYR A N 1
ATOM 1763 C CA . TYR A 1 210 ? -13.426 2.509 7.348 1.00 98.50 210 TYR A CA 1
ATOM 1764 C C . TYR A 1 210 ? -13.701 3.196 8.689 1.00 98.50 210 TYR A C 1
ATOM 1766 O O . TYR A 1 210 ? -14.131 2.536 9.636 1.00 98.50 210 TYR A O 1
ATOM 1774 N N . TYR A 1 211 ? -13.510 4.515 8.762 1.00 98.38 211 TYR A N 1
ATOM 1775 C CA . TYR A 1 211 ? -13.915 5.306 9.923 1.00 98.38 211 TYR A CA 1
ATOM 1776 C C . TYR A 1 211 ? -15.415 5.138 10.205 1.00 98.38 211 TYR A C 1
ATOM 1778 O O . TYR A 1 211 ? -15.781 4.699 11.294 1.00 98.38 211 TYR A O 1
ATOM 1786 N N . ILE A 1 212 ? -16.272 5.364 9.201 1.00 98.31 212 ILE A N 1
ATOM 1787 C CA . ILE A 1 212 ? -17.731 5.203 9.326 1.00 98.31 212 ILE A CA 1
ATOM 1788 C C . ILE A 1 212 ? -18.087 3.781 9.770 1.00 98.31 212 ILE A C 1
ATOM 1790 O O . ILE A 1 212 ? -18.906 3.602 10.668 1.00 98.31 212 ILE A O 1
ATOM 1794 N N . TYR A 1 213 ? -17.451 2.763 9.183 1.00 98.31 213 TYR A N 1
ATOM 1795 C CA . TYR A 1 213 ? -17.666 1.370 9.574 1.00 98.31 213 TYR A CA 1
ATOM 1796 C C . TYR A 1 213 ? -17.359 1.125 11.059 1.00 98.31 213 TYR A C 1
ATOM 1798 O O . TYR A 1 213 ? -18.159 0.498 11.756 1.00 98.31 213 TYR A O 1
ATOM 1806 N N . CYS A 1 214 ? -16.234 1.643 11.561 1.00 98.06 214 CYS A N 1
ATOM 1807 C CA . CYS A 1 214 ? -15.873 1.539 12.975 1.00 98.06 214 CYS A CA 1
ATOM 1808 C C . CYS A 1 214 ? -16.894 2.241 13.881 1.00 98.06 214 CYS A C 1
ATOM 1810 O O . CYS A 1 214 ? -17.311 1.655 14.882 1.00 98.06 214 CYS A O 1
ATOM 1812 N N . ILE A 1 215 ? -17.321 3.457 13.521 1.00 97.88 215 ILE A N 1
ATOM 1813 C CA . ILE A 1 215 ? -18.309 4.218 14.294 1.00 97.88 215 ILE A CA 1
ATOM 1814 C C . ILE A 1 215 ? -19.641 3.473 14.369 1.00 97.88 215 ILE A C 1
ATOM 1816 O O . ILE A 1 215 ? -20.116 3.210 15.470 1.00 97.88 215 ILE A O 1
ATOM 1820 N N . SER A 1 216 ? -20.187 3.013 13.240 1.00 97.81 216 SER A N 1
ATOM 1821 C CA . SER A 1 216 ? -21.461 2.281 13.234 1.00 97.81 216 SER A CA 1
ATOM 1822 C C . SER A 1 216 ? -21.423 1.010 14.093 1.00 97.81 216 SER A C 1
ATOM 1824 O O . SER A 1 216 ? -22.413 0.659 14.736 1.00 97.81 216 SER A O 1
ATOM 1826 N N . ARG A 1 217 ? -20.279 0.308 14.152 1.00 95.81 217 ARG A N 1
ATOM 1827 C CA . ARG A 1 217 ? -20.121 -0.849 15.051 1.00 95.81 217 ARG A CA 1
ATOM 1828 C C . ARG A 1 217 ? -20.075 -0.438 16.519 1.00 95.81 217 ARG A C 1
ATOM 1830 O O . ARG A 1 217 ? -20.678 -1.115 17.349 1.00 95.81 217 ARG A O 1
ATOM 1837 N N . LEU A 1 218 ? -19.372 0.645 16.846 1.00 96.50 218 LEU A N 1
ATOM 1838 C CA . LEU A 1 218 ? -19.336 1.173 18.210 1.00 96.50 218 LEU A CA 1
ATOM 1839 C C . LEU A 1 218 ? -20.727 1.625 18.661 1.00 96.50 218 LEU A C 1
ATOM 1841 O O . LEU A 1 218 ? -21.148 1.254 19.750 1.00 96.50 218 LEU A O 1
ATOM 1845 N N . GLU A 1 219 ? -21.479 2.334 17.824 1.00 97.31 219 GLU A N 1
ATOM 1846 C CA . GLU A 1 219 ? -22.857 2.750 18.114 1.00 97.31 219 GLU A CA 1
ATOM 1847 C C . GLU A 1 219 ? -23.782 1.556 18.381 1.00 97.31 219 GLU A C 1
ATOM 1849 O O . GLU A 1 219 ? -24.544 1.561 19.353 1.00 97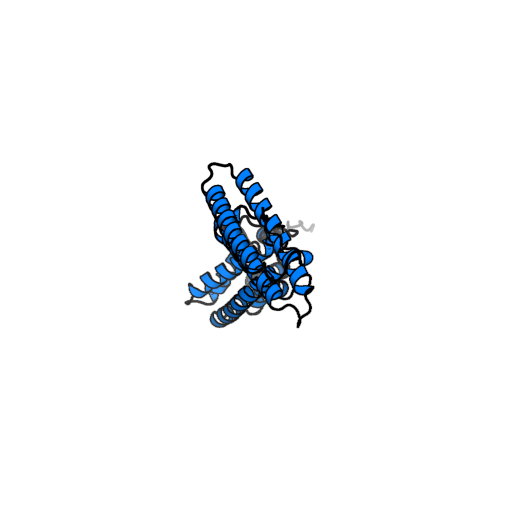.31 219 GLU A O 1
ATOM 1854 N N . ALA A 1 220 ? -23.679 0.493 17.577 1.00 96.56 220 ALA A N 1
ATOM 1855 C CA . ALA A 1 220 ? -24.432 -0.738 17.805 1.00 96.56 220 ALA A CA 1
ATOM 1856 C C . ALA A 1 220 ? -24.086 -1.379 19.164 1.00 96.56 220 ALA A C 1
ATOM 1858 O O . ALA A 1 220 ? -24.983 -1.773 19.912 1.00 96.56 220 ALA A O 1
ATOM 1859 N N . LEU A 1 221 ? -22.799 -1.418 19.532 1.00 95.31 221 LEU A N 1
ATOM 1860 C CA . LEU A 1 221 ? -22.352 -1.906 20.844 1.00 95.31 221 LEU A CA 1
ATOM 1861 C C . LEU A 1 221 ? -22.864 -1.028 21.996 1.00 95.31 221 LEU A C 1
ATOM 1863 O O . LEU A 1 221 ? -23.300 -1.544 23.029 1.00 95.31 221 LEU A O 1
ATOM 1867 N N . LEU A 1 222 ? -22.842 0.295 21.825 1.00 96.31 222 LEU A N 1
ATOM 1868 C CA . LEU A 1 222 ? -23.351 1.246 22.812 1.00 96.31 222 LEU A CA 1
ATOM 1869 C C . LEU A 1 222 ? -24.865 1.120 22.984 1.00 96.31 222 LEU A C 1
ATOM 1871 O O . LEU A 1 222 ? -25.354 1.231 24.104 1.00 96.31 222 LEU A O 1
ATOM 1875 N N . THR A 1 223 ? -25.610 0.853 21.912 1.00 96.19 223 THR A N 1
ATOM 1876 C CA . THR A 1 223 ? -27.069 0.653 21.957 1.00 96.19 223 THR A CA 1
ATOM 1877 C C . THR A 1 223 ? -27.454 -0.548 22.824 1.00 96.19 223 THR A C 1
ATOM 1879 O O . THR A 1 223 ? -28.483 -0.512 23.493 1.00 96.19 223 THR A O 1
ATOM 1882 N N . GLY A 1 224 ? -26.593 -1.567 22.909 1.00 94.25 224 GLY A N 1
ATOM 1883 C CA . GLY A 1 224 ? -26.785 -2.714 23.803 1.00 94.25 224 GLY A CA 1
ATOM 1884 C C . GLY A 1 224 ? -26.656 -2.407 25.304 1.00 94.25 224 GLY A C 1
ATOM 1885 O O . GLY A 1 224 ? -26.955 -3.272 26.121 1.00 94.25 224 GLY A O 1
ATOM 1886 N N . HIS A 1 225 ? -26.217 -1.204 25.691 1.00 94.19 225 HIS A N 1
ATOM 1887 C CA . HIS A 1 225 ? -26.035 -0.810 27.089 1.00 94.19 225 HIS A CA 1
ATOM 1888 C C . HIS A 1 225 ? -27.089 0.223 27.499 1.00 94.19 225 HIS A C 1
ATOM 1890 O O . HIS A 1 225 ? -27.124 1.333 26.971 1.00 94.19 225 HIS A O 1
ATOM 1896 N N . SER A 1 226 ? -27.920 -0.102 28.490 1.00 92.25 226 SER A N 1
ATOM 1897 C CA . SER A 1 226 ? -29.013 0.786 28.914 1.00 92.25 226 SER A CA 1
ATOM 1898 C C . SER A 1 226 ? -28.534 2.022 29.679 1.00 92.25 226 SER A C 1
ATOM 1900 O O . SER A 1 226 ? -29.147 3.083 29.591 1.00 92.25 226 SER A O 1
ATOM 1902 N N . PHE A 1 227 ? -27.438 1.912 30.437 1.00 92.94 227 PHE A N 1
ATOM 1903 C CA . PHE A 1 227 ? -26.994 2.976 31.336 1.00 92.94 227 PHE A CA 1
ATOM 1904 C C . PHE A 1 227 ? -25.865 3.821 30.721 1.00 92.94 227 PHE A C 1
ATOM 1906 O O . PHE A 1 227 ? -24.842 3.262 30.306 1.00 92.94 227 PHE A O 1
ATOM 1913 N N . PRO A 1 228 ? -25.961 5.170 30.747 1.00 93.75 228 PRO A N 1
ATOM 1914 C CA . PRO A 1 228 ? -24.903 6.061 30.251 1.00 93.75 228 PRO A CA 1
ATOM 1915 C C . PRO A 1 228 ? -23.531 5.790 30.879 1.00 93.75 228 PRO A C 1
ATOM 1917 O O . PRO A 1 228 ? -22.499 5.870 30.215 1.00 93.75 228 PRO A O 1
ATOM 1920 N N . ARG A 1 229 ? -23.505 5.398 32.159 1.00 94.31 229 ARG A N 1
ATOM 1921 C CA . ARG A 1 229 ? -22.267 5.068 32.881 1.00 94.31 229 ARG A CA 1
ATOM 1922 C C . ARG A 1 229 ? -21.515 3.891 32.264 1.00 94.31 229 ARG A C 1
ATOM 1924 O O . ARG A 1 229 ? -20.287 3.936 32.204 1.00 94.31 229 ARG A O 1
ATOM 1931 N N . ASP A 1 230 ? -22.223 2.868 31.797 1.00 95.00 230 ASP A N 1
ATOM 1932 C CA . ASP A 1 230 ? -21.591 1.686 31.208 1.00 95.00 230 ASP A CA 1
ATOM 1933 C C . ASP A 1 230 ? -21.079 1.988 29.798 1.00 95.00 230 ASP A C 1
ATOM 1935 O O . ASP A 1 230 ? -19.950 1.625 29.469 1.00 95.00 230 ASP A O 1
ATOM 1939 N N . LYS A 1 231 ? -21.825 2.788 29.024 1.00 96.75 231 LYS A N 1
ATOM 1940 C CA . LYS A 1 231 ? -21.363 3.346 27.742 1.00 96.75 231 LYS A CA 1
ATOM 1941 C C . LYS A 1 231 ? -20.072 4.159 27.899 1.00 96.75 231 LYS A C 1
ATOM 1943 O O . LYS A 1 231 ? -19.103 3.939 27.177 1.00 96.75 231 LYS A O 1
ATOM 1948 N N . ILE A 1 232 ? -20.009 5.047 28.897 1.00 96.88 232 ILE A N 1
ATOM 1949 C CA . ILE A 1 232 ? -18.812 5.850 29.202 1.00 96.88 232 ILE A CA 1
ATOM 1950 C C . ILE A 1 232 ? -17.619 4.960 29.576 1.00 96.88 232 ILE A C 1
ATOM 1952 O O . ILE A 1 232 ? -16.493 5.234 29.144 1.00 96.88 232 ILE A O 1
ATOM 1956 N N . LYS A 1 233 ? -17.835 3.907 30.378 1.00 96.88 233 LYS A N 1
ATOM 1957 C CA . LYS A 1 233 ? -16.782 2.937 30.723 1.00 96.88 233 LYS A CA 1
ATOM 1958 C C . LYS A 1 233 ? -16.273 2.211 29.480 1.00 96.88 233 LYS A C 1
ATOM 1960 O O . LYS A 1 233 ? -15.059 2.133 29.301 1.00 96.88 233 LYS A O 1
ATOM 1965 N N . LEU A 1 234 ? -17.179 1.755 28.613 1.00 96.94 234 LEU A N 1
ATOM 1966 C CA . LEU A 1 234 ? -16.845 1.084 27.358 1.00 96.94 234 LEU A CA 1
ATOM 1967 C C . LEU A 1 234 ? -15.998 1.986 26.449 1.00 96.94 234 LEU A C 1
ATOM 1969 O O . LEU A 1 234 ? -14.901 1.600 26.052 1.00 96.94 234 LEU A O 1
ATOM 1973 N N . LEU A 1 235 ? -16.447 3.219 26.195 1.00 97.69 235 LEU A N 1
ATOM 1974 C CA . LEU A 1 235 ? -15.699 4.207 25.405 1.00 97.69 235 LEU A CA 1
ATOM 1975 C C . LEU A 1 235 ? -14.325 4.506 26.011 1.00 97.69 235 LEU A C 1
ATOM 1977 O O . LEU A 1 235 ? -13.322 4.578 25.305 1.00 97.69 235 LEU A O 1
ATOM 1981 N N . THR A 1 236 ? -14.250 4.642 27.337 1.00 97.44 236 THR A N 1
ATOM 1982 C CA . THR A 1 236 ? -12.978 4.882 28.032 1.00 97.44 236 THR A CA 1
ATOM 1983 C C . THR A 1 236 ? -12.009 3.719 27.842 1.00 97.44 236 THR A C 1
ATOM 1985 O O . THR A 1 236 ? -10.826 3.950 27.590 1.00 97.44 236 THR A O 1
ATOM 1988 N N . TRP A 1 237 ? -12.503 2.482 27.915 1.00 97.31 237 TRP A N 1
ATOM 1989 C CA . TRP A 1 237 ? -11.701 1.297 27.638 1.00 97.31 237 TRP A CA 1
ATOM 1990 C C . TRP A 1 237 ? -11.183 1.294 26.194 1.00 97.31 237 TRP A C 1
ATOM 1992 O O . TRP A 1 237 ? -9.977 1.154 26.000 1.00 97.31 237 TRP A O 1
ATOM 2002 N N . TYR A 1 238 ? -12.034 1.558 25.195 1.00 96.19 238 TYR A N 1
ATOM 2003 C CA . TYR A 1 238 ? -11.608 1.636 23.790 1.00 96.19 238 TYR A CA 1
ATOM 2004 C C . TYR A 1 238 ? -10.560 2.727 23.543 1.00 96.19 238 TYR A C 1
ATOM 2006 O O . TYR A 1 238 ? -9.558 2.465 22.880 1.00 96.19 238 TYR A O 1
ATOM 2014 N N . ILE A 1 239 ? -10.728 3.923 24.118 1.00 96.75 239 ILE A N 1
ATOM 2015 C CA . ILE A 1 239 ? -9.737 5.006 24.017 1.00 96.75 239 ILE A CA 1
ATOM 2016 C C . ILE A 1 239 ? -8.381 4.554 24.581 1.00 96.75 239 ILE A C 1
ATOM 2018 O O . ILE A 1 239 ? -7.344 4.778 23.955 1.00 96.75 239 ILE A O 1
ATOM 2022 N N . ILE A 1 240 ? -8.369 3.907 25.752 1.00 96.56 240 ILE A N 1
ATOM 2023 C CA . ILE A 1 240 ? -7.134 3.388 26.361 1.00 96.56 240 ILE A CA 1
ATOM 2024 C C . ILE A 1 240 ? -6.508 2.308 25.473 1.00 96.56 240 ILE A C 1
ATOM 2026 O O . ILE A 1 240 ? -5.295 2.330 25.260 1.00 96.56 240 ILE A O 1
ATOM 2030 N N . THR A 1 241 ? -7.315 1.391 24.941 1.00 94.50 241 THR A N 1
ATOM 2031 C CA . THR A 1 241 ? -6.858 0.318 24.053 1.00 94.50 241 THR A CA 1
ATOM 2032 C C . THR A 1 241 ? -6.240 0.882 22.774 1.00 94.50 241 THR A C 1
ATOM 2034 O O . THR A 1 241 ? -5.118 0.508 22.440 1.00 94.50 241 THR A O 1
ATOM 2037 N N . LEU A 1 242 ? -6.888 1.847 22.110 1.00 94.69 242 LEU A N 1
ATOM 2038 C CA . LEU A 1 242 ? -6.342 2.486 20.908 1.00 94.69 242 LEU A CA 1
ATOM 2039 C C . LEU A 1 242 ? -4.998 3.172 21.170 1.00 94.69 242 LEU A C 1
ATOM 2041 O O . LEU A 1 242 ? -4.086 3.054 20.359 1.00 94.69 242 LEU A O 1
ATOM 2045 N N . ARG A 1 243 ? -4.845 3.854 22.312 1.00 93.69 243 ARG A N 1
ATOM 2046 C CA . ARG A 1 243 ? -3.579 4.516 22.686 1.00 93.69 243 ARG A CA 1
ATOM 2047 C C . ARG A 1 243 ? -2.420 3.546 22.895 1.00 93.69 243 ARG A C 1
ATOM 2049 O O . ARG A 1 243 ? -1.269 3.964 22.841 1.00 93.69 243 ARG A O 1
ATOM 2056 N N . ARG A 1 244 ? -2.714 2.277 23.180 1.00 94.31 244 ARG A N 1
ATOM 2057 C CA . ARG A 1 244 ? -1.706 1.232 23.401 1.00 94.31 244 ARG A CA 1
ATOM 2058 C C . ARG A 1 244 ? -1.305 0.510 22.120 1.00 94.31 244 ARG A C 1
ATOM 2060 O O . ARG A 1 244 ? -0.316 -0.219 22.146 1.00 94.31 244 ARG A O 1
ATOM 2067 N N . LEU A 1 245 ? -2.046 0.682 21.025 1.00 93.06 245 LEU A N 1
ATOM 2068 C CA . LEU A 1 245 ? -1.696 0.043 19.764 1.00 93.06 245 LEU A CA 1
ATOM 2069 C C . LEU A 1 245 ? -0.407 0.663 19.206 1.00 93.06 245 LEU A C 1
ATOM 2071 O O . LEU A 1 245 ? -0.299 1.890 19.130 1.00 93.06 245 LEU A O 1
ATOM 2075 N N . PRO A 1 246 ? 0.580 -0.155 18.798 1.00 93.19 246 PRO A N 1
ATOM 2076 C CA . PRO A 1 246 ? 1.759 0.368 18.132 1.00 93.19 246 PRO A CA 1
ATOM 2077 C C . PRO A 1 246 ? 1.323 0.971 16.798 1.00 93.19 246 PRO A C 1
ATOM 2079 O O . PRO A 1 246 ? 0.626 0.315 16.029 1.00 93.19 246 PRO A O 1
ATOM 2082 N N . LEU A 1 247 ? 1.741 2.198 16.497 1.00 92.94 247 LEU A N 1
ATOM 2083 C CA . LEU A 1 247 ? 1.468 2.828 15.205 1.00 92.94 247 LEU A CA 1
ATOM 2084 C C . LEU A 1 247 ? 2.704 2.763 14.322 1.00 92.94 247 LEU A C 1
ATOM 2086 O O . LEU A 1 247 ? 3.825 3.043 14.762 1.00 92.94 247 LEU A O 1
ATOM 2090 N N . LYS A 1 248 ? 2.505 2.385 13.060 1.00 90.94 248 LYS A N 1
ATOM 2091 C CA . LYS A 1 248 ? 3.571 2.408 12.069 1.00 90.94 248 LYS A CA 1
ATOM 2092 C C . LYS A 1 248 ? 3.918 3.864 11.763 1.00 90.94 248 LYS A C 1
ATOM 2094 O O . LYS A 1 248 ? 3.044 4.684 11.515 1.00 90.94 248 LYS A O 1
ATOM 2099 N N . LYS A 1 249 ? 5.214 4.188 11.734 1.00 84.81 249 LYS A N 1
ATOM 2100 C CA . LYS A 1 249 ? 5.720 5.549 11.447 1.00 84.81 249 LYS A CA 1
ATOM 2101 C C . LYS A 1 249 ? 5.606 5.960 9.969 1.00 84.81 249 LYS A C 1
ATOM 2103 O O . LYS A 1 249 ? 6.202 6.953 9.564 1.00 84.81 249 LYS A O 1
ATOM 2108 N N . THR A 1 250 ? 4.926 5.171 9.145 1.00 81.69 250 THR A N 1
ATOM 2109 C CA . THR A 1 250 ? 4.752 5.444 7.716 1.00 81.69 250 THR A CA 1
ATOM 2110 C C . THR A 1 250 ? 3.513 6.304 7.481 1.00 81.69 250 THR A C 1
ATOM 2112 O O . THR A 1 250 ? 2.579 6.238 8.281 1.00 81.69 250 THR A O 1
ATOM 2115 N N . PRO A 1 251 ? 3.464 7.077 6.382 1.00 88.50 251 PRO A N 1
ATOM 2116 C CA . PRO A 1 251 ? 2.237 7.760 5.986 1.00 88.50 251 PRO A CA 1
ATOM 2117 C C . PRO A 1 251 ? 1.073 6.764 5.867 1.00 88.50 251 PRO A C 1
ATOM 2119 O O . PRO A 1 251 ? 1.275 5.599 5.512 1.00 88.50 251 PRO A O 1
ATOM 2122 N N . GLY A 1 252 ? -0.132 7.231 6.204 1.00 94.56 252 GLY A N 1
ATOM 2123 C CA . GLY A 1 252 ? -1.364 6.451 6.077 1.00 94.56 252 GLY A CA 1
ATOM 2124 C C . GLY A 1 252 ? -1.789 6.250 4.624 1.00 94.56 252 GLY A C 1
ATOM 2125 O O . GLY A 1 252 ? -1.133 6.733 3.698 1.00 94.56 252 GLY A O 1
ATOM 2126 N N . LEU A 1 253 ? -2.919 5.565 4.435 1.00 95.88 253 LEU A N 1
ATOM 2127 C CA . LEU A 1 253 ? -3.497 5.318 3.110 1.00 95.88 253 LEU A CA 1
ATOM 2128 C C . LEU A 1 253 ? -3.758 6.628 2.343 1.00 95.88 253 LEU A C 1
ATOM 2130 O O . LEU A 1 253 ? -3.480 6.715 1.147 1.00 95.88 253 LEU A O 1
ATOM 2134 N N . LEU A 1 254 ? -4.276 7.639 3.044 1.00 95.00 254 LEU A N 1
ATOM 2135 C CA . LEU A 1 254 ? -4.567 8.980 2.545 1.00 95.00 254 LEU A CA 1
ATOM 2136 C C . LEU A 1 254 ? -3.694 9.998 3.299 1.00 95.00 254 LEU A C 1
ATOM 2138 O O . LEU A 1 254 ? -4.054 10.409 4.402 1.00 95.00 254 LEU A O 1
ATOM 2142 N N . PRO A 1 255 ? -2.547 10.432 2.741 1.00 91.25 255 PRO A N 1
ATOM 2143 C CA . PRO A 1 255 ? -1.603 11.303 3.449 1.00 91.25 255 PRO A CA 1
ATOM 2144 C C . PRO A 1 255 ? -2.158 12.673 3.861 1.00 91.25 255 PRO A C 1
ATOM 2146 O O . PRO A 1 255 ? -1.610 13.302 4.757 1.00 91.25 255 PRO A O 1
ATOM 2149 N N . SER A 1 256 ? -3.219 13.145 3.202 1.00 93.00 256 SER A N 1
ATOM 2150 C CA . SER A 1 256 ? -3.883 14.419 3.502 1.00 93.00 256 SER A CA 1
ATOM 2151 C C . SER A 1 256 ? -4.916 14.331 4.627 1.00 93.00 256 SER A C 1
ATOM 2153 O O . SER A 1 256 ? -5.426 15.363 5.051 1.00 93.00 256 SER A O 1
ATOM 2155 N N . MET A 1 257 ? -5.268 13.123 5.072 1.00 95.25 257 MET A N 1
ATOM 2156 C CA . MET A 1 257 ? -6.268 12.902 6.115 1.00 95.25 257 MET A CA 1
ATOM 2157 C C . MET A 1 257 ? -5.592 12.687 7.474 1.00 95.25 257 MET A C 1
ATOM 2159 O O . MET A 1 257 ? -4.514 12.082 7.522 1.00 95.25 257 MET A O 1
ATOM 2163 N N . PRO A 1 258 ? -6.230 13.092 8.588 1.00 96.00 258 PRO A N 1
ATOM 2164 C CA . PRO A 1 258 ? -5.727 12.789 9.923 1.00 96.00 258 PRO A CA 1
ATOM 2165 C C . PRO A 1 258 ? -5.551 11.278 10.141 1.00 96.00 258 PRO A C 1
ATOM 2167 O O . PRO A 1 258 ? -6.214 10.471 9.475 1.00 96.00 258 PRO A O 1
ATOM 2170 N N . PRO A 1 259 ? -4.687 10.846 11.069 1.00 96.38 259 PRO A N 1
ATOM 2171 C CA . PRO A 1 259 ? -4.581 9.445 11.434 1.00 96.38 259 PRO A CA 1
ATOM 2172 C C . PRO A 1 259 ? -5.906 8.851 11.923 1.00 96.38 259 PRO A C 1
ATOM 2174 O O . PRO A 1 259 ? -6.635 9.478 12.687 1.00 96.38 259 PRO A O 1
ATOM 2177 N N . ILE A 1 260 ? -6.204 7.606 11.542 1.00 97.31 260 ILE A N 1
ATOM 2178 C CA . ILE A 1 260 ? -7.463 6.935 11.912 1.00 97.31 260 ILE A CA 1
ATOM 2179 C C . ILE A 1 260 ? -7.654 6.844 13.431 1.00 97.31 260 ILE A C 1
ATOM 2181 O O . ILE A 1 260 ? -8.770 6.934 13.930 1.00 97.31 260 ILE A O 1
ATOM 2185 N N . VAL A 1 261 ? -6.560 6.708 14.184 1.00 97.00 261 VAL A N 1
ATOM 2186 C CA . VAL A 1 261 ? -6.596 6.682 15.652 1.00 97.00 261 VAL A CA 1
ATOM 2187 C C . VAL A 1 261 ? -7.081 8.001 16.227 1.00 97.00 261 VAL A C 1
ATOM 2189 O O . VAL A 1 261 ? -7.856 7.983 17.177 1.00 97.00 261 VAL A O 1
ATOM 2192 N N . GLU A 1 262 ? -6.631 9.121 15.668 1.00 96.56 262 GLU A N 1
ATOM 2193 C CA . GLU A 1 262 ? -7.027 10.451 16.127 1.00 96.56 262 GLU A CA 1
ATOM 2194 C C . GLU A 1 262 ? -8.510 10.677 15.838 1.00 96.56 262 GLU A C 1
ATOM 2196 O O . GLU A 1 262 ? -9.251 10.996 16.762 1.00 96.56 262 GLU A O 1
ATOM 2201 N N . GLN A 1 263 ? -8.960 10.358 14.617 1.00 97.62 263 GLN A N 1
ATOM 2202 C CA . GLN A 1 263 ? -10.372 10.456 14.222 1.00 97.62 263 GLN A CA 1
ATOM 2203 C C . GLN A 1 263 ? -11.289 9.634 15.144 1.00 97.62 263 GLN A C 1
ATOM 2205 O O . GLN A 1 263 ? -12.293 10.131 15.649 1.00 97.62 263 GLN A O 1
ATOM 2210 N N . LEU A 1 264 ? -10.937 8.369 15.410 1.00 98.19 264 LEU A N 1
ATOM 2211 C CA . LEU A 1 264 ? -11.728 7.505 16.292 1.00 98.19 264 LEU A CA 1
ATOM 2212 C C . LEU A 1 264 ? -11.705 7.990 17.748 1.00 98.19 264 LEU A C 1
ATOM 2214 O O . LEU A 1 264 ? -12.712 7.887 18.446 1.00 98.19 264 LEU A O 1
ATOM 2218 N N . GLN A 1 265 ? -10.566 8.491 18.235 1.00 97.56 265 GLN A N 1
ATOM 2219 C CA . GLN A 1 265 ? -10.466 9.013 19.598 1.00 97.56 265 GLN A CA 1
ATOM 2220 C C . GLN A 1 265 ? -11.283 10.285 19.785 1.00 97.56 265 GLN A C 1
ATOM 2222 O O . GLN A 1 265 ? -11.946 10.404 20.811 1.00 97.56 265 GLN A O 1
ATOM 2227 N N . GLU A 1 266 ? -11.235 11.204 18.826 1.00 98.00 266 GLU A N 1
ATOM 2228 C CA . GLU A 1 266 ? -12.007 12.444 18.844 1.00 98.00 266 GLU A CA 1
ATOM 2229 C C . GLU A 1 266 ? -13.503 12.143 18.942 1.00 98.00 266 GLU A C 1
ATOM 2231 O O . GLU A 1 266 ? -14.132 12.527 19.928 1.00 98.00 266 GLU A O 1
ATOM 2236 N N . TRP A 1 267 ? -14.030 11.311 18.038 1.00 98.38 267 TRP A N 1
ATOM 2237 C CA . TRP A 1 267 ? -15.434 10.901 18.080 1.00 98.38 267 TRP A CA 1
ATOM 2238 C C . TRP A 1 267 ? -15.820 10.254 19.419 1.00 98.38 267 TRP A C 1
ATOM 2240 O O . TRP A 1 267 ? -16.812 10.625 20.046 1.00 98.38 267 TRP A O 1
ATOM 2250 N N . MET A 1 268 ? -15.006 9.318 19.926 1.00 98.38 268 MET A N 1
ATOM 2251 C CA . MET A 1 26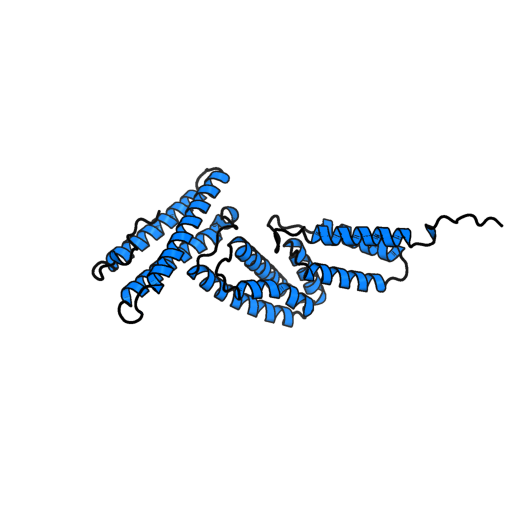8 ? -15.290 8.661 21.209 1.00 98.38 268 MET A CA 1
ATOM 2252 C C . MET A 1 268 ? -15.234 9.624 22.404 1.00 98.38 268 MET A C 1
ATOM 2254 O O . MET A 1 268 ? -15.895 9.389 23.419 1.00 98.38 268 MET A O 1
ATOM 2258 N N . LEU A 1 269 ? -14.419 10.680 22.333 1.00 98.00 269 LEU A N 1
ATOM 2259 C CA . LEU A 1 269 ? -14.347 11.711 23.365 1.00 98.00 269 LEU A CA 1
ATOM 2260 C C . LEU A 1 269 ? -15.595 12.592 23.351 1.00 98.00 269 LEU A C 1
ATOM 2262 O O . LEU A 1 269 ? -16.140 12.847 24.428 1.00 98.00 269 LEU A O 1
ATOM 2266 N N . GLU A 1 270 ? -16.048 13.010 22.172 1.00 97.75 270 GLU A N 1
ATOM 2267 C CA . GLU A 1 270 ? -17.276 13.786 21.985 1.00 97.75 270 GLU A CA 1
ATOM 2268 C C . GLU A 1 270 ? -18.499 13.017 22.482 1.00 97.75 270 GLU A C 1
ATOM 2270 O O . GLU A 1 270 ? -19.232 13.515 23.339 1.00 97.75 270 GLU A O 1
ATOM 2275 N N . GLU A 1 271 ? -18.652 11.760 22.061 1.00 97.69 271 GLU A N 1
ATOM 2276 C CA . GLU A 1 271 ? -19.758 10.902 22.494 1.00 97.69 271 GLU 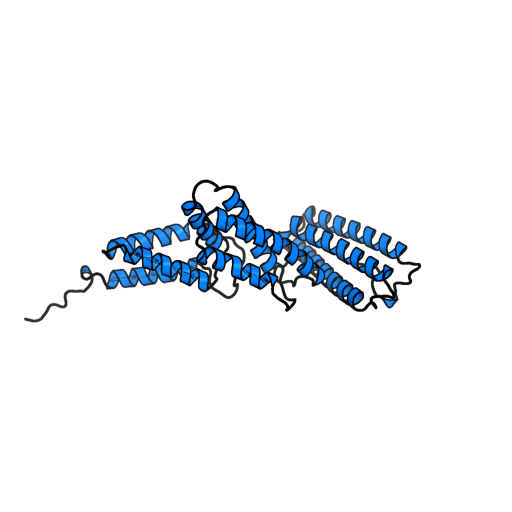A CA 1
ATOM 2277 C C . GLU A 1 271 ? -19.752 10.713 24.019 1.00 97.69 271 GLU A C 1
ATOM 2279 O O . GLU A 1 271 ? -20.780 10.760 24.697 1.00 97.69 271 GLU A O 1
ATOM 2284 N N . ARG A 1 272 ? -18.565 10.589 24.621 1.00 96.56 272 ARG A N 1
ATOM 2285 C CA . ARG A 1 272 ? -18.435 10.502 26.079 1.00 96.56 272 ARG A CA 1
ATOM 2286 C C . ARG A 1 272 ? -18.847 11.798 26.786 1.00 96.56 272 ARG A C 1
ATOM 2288 O O . ARG A 1 272 ? -19.365 11.722 27.901 1.00 96.56 272 ARG A O 1
ATOM 2295 N N . ILE A 1 273 ? -18.580 12.967 26.202 1.00 96.31 273 ILE A N 1
ATOM 2296 C CA . ILE A 1 273 ? -19.018 14.266 26.741 1.00 96.31 273 ILE A CA 1
ATOM 2297 C C . ILE A 1 273 ? -20.541 14.374 26.633 1.00 96.31 273 ILE A C 1
ATOM 2299 O O . ILE A 1 273 ? -21.194 14.698 27.626 1.00 96.31 273 ILE A O 1
ATOM 2303 N N . PHE A 1 274 ? -21.106 14.018 25.480 1.00 95.75 274 PHE A N 1
ATOM 2304 C CA . PHE A 1 274 ? -22.548 13.989 25.256 1.00 95.75 274 PHE A CA 1
ATOM 2305 C C . PHE A 1 274 ? -23.267 13.114 26.295 1.00 95.75 274 PHE A C 1
ATOM 2307 O O . PHE A 1 274 ? -24.154 13.590 27.005 1.00 95.75 274 PHE A O 1
ATOM 2314 N N . LEU A 1 275 ? -22.808 11.874 26.489 1.00 94.75 275 LEU A N 1
ATOM 2315 C CA . LEU A 1 275 ? -23.383 10.943 27.466 1.00 94.75 275 LEU A CA 1
ATOM 2316 C C . LEU A 1 275 ? -23.282 11.428 28.921 1.00 94.75 275 LEU A C 1
ATOM 2318 O O . LEU A 1 275 ? -24.127 11.075 29.741 1.00 94.75 275 LEU A O 1
ATOM 2322 N N . ARG A 1 276 ? -22.257 12.220 29.267 1.00 93.12 276 ARG A N 1
ATOM 2323 C CA . ARG A 1 276 ? -22.125 12.820 30.608 1.00 93.12 276 ARG A CA 1
ATOM 2324 C C . ARG A 1 276 ? -23.137 13.933 30.841 1.00 93.12 276 ARG A C 1
ATOM 2326 O O . ARG A 1 276 ? -23.644 14.043 31.955 1.00 93.12 276 ARG A O 1
ATOM 2333 N N . ASN A 1 277 ? -23.407 14.731 29.814 1.00 91.62 277 ASN A N 1
ATOM 2334 C CA . ASN A 1 277 ? -24.351 15.844 29.882 1.00 91.62 277 ASN A CA 1
ATOM 2335 C C . ASN A 1 277 ? -25.807 15.356 29.832 1.00 91.62 277 ASN A C 1
ATOM 2337 O O . ASN A 1 277 ? -26.682 15.987 30.412 1.00 91.62 277 ASN A O 1
ATOM 2341 N N . ALA A 1 278 ? -26.056 14.217 29.182 1.00 87.69 278 ALA A N 1
ATOM 2342 C CA . ALA A 1 278 ? -27.371 13.588 29.109 1.00 87.69 278 ALA A CA 1
ATOM 2343 C C . ALA A 1 278 ? -27.751 12.768 30.363 1.00 87.69 278 ALA A C 1
ATOM 2345 O O . ALA A 1 278 ? -28.896 12.331 30.468 1.00 87.69 278 ALA A O 1
ATOM 2346 N N . ASP A 1 279 ? -26.827 12.519 31.305 1.00 79.81 279 ASP A N 1
ATOM 2347 C CA . ASP A 1 279 ? -27.154 11.826 32.560 1.00 79.81 279 ASP A CA 1
ATOM 2348 C C . ASP A 1 279 ? -28.026 12.754 33.433 1.00 79.81 279 ASP A C 1
ATOM 2350 O O . ASP A 1 279 ? -27.540 13.801 33.869 1.00 79.81 279 ASP A O 1
ATOM 2354 N N . PRO A 1 280 ? -29.290 12.397 33.737 1.00 68.31 280 PRO A N 1
ATOM 2355 C CA . PRO A 1 280 ? -30.206 13.248 34.500 1.00 68.31 280 PRO A CA 1
ATOM 2356 C C . PRO A 1 280 ? -29.693 13.598 35.904 1.00 68.31 280 PRO A C 1
ATOM 2358 O O . PRO A 1 280 ? -30.160 14.559 36.504 1.00 68.31 280 PRO A O 1
ATOM 2361 N N . LYS A 1 281 ? -28.700 12.867 36.433 1.00 66.38 281 LYS A N 1
ATOM 2362 C CA . LYS A 1 281 ? -28.030 13.209 37.701 1.00 66.38 281 LYS A CA 1
ATOM 2363 C C . LYS A 1 281 ? -27.072 14.406 37.605 1.00 66.38 281 LYS A C 1
ATOM 2365 O O . LYS A 1 281 ? -26.641 14.891 38.646 1.00 66.38 281 LYS A O 1
ATOM 2370 N N . ASN A 1 282 ? -26.734 14.854 36.394 1.00 57.88 282 ASN A N 1
ATOM 2371 C CA . ASN A 1 282 ? -25.908 16.034 36.120 1.00 57.88 282 ASN A CA 1
ATOM 2372 C C . ASN A 1 282 ? -26.724 17.238 35.632 1.00 57.88 282 ASN A C 1
ATOM 2374 O O . ASN A 1 282 ? -26.142 18.299 35.410 1.00 57.88 282 ASN A O 1
ATOM 2378 N N . VAL A 1 283 ? -28.045 17.101 35.476 1.00 54.69 283 VAL A N 1
ATOM 2379 C CA . VAL A 1 283 ? -28.920 18.259 35.291 1.00 54.69 283 VAL A CA 1
ATOM 2380 C C . VAL A 1 283 ? -29.006 18.935 36.660 1.00 54.69 283 VAL A C 1
ATOM 2382 O O . VAL A 1 283 ? -29.505 18.305 37.598 1.00 54.69 283 VAL A O 1
ATOM 2385 N N . PRO A 1 284 ? -28.467 20.157 36.844 1.00 50.25 284 PRO A N 1
ATOM 2386 C CA . PRO A 1 284 ? -28.691 20.884 38.080 1.00 50.25 284 PRO A CA 1
ATOM 2387 C C . PRO A 1 284 ? -30.203 20.975 38.251 1.00 50.25 284 PRO A C 1
ATOM 2389 O O . PRO A 1 284 ? -30.900 21.382 37.324 1.00 50.25 284 PRO A O 1
ATOM 2392 N N . TYR A 1 285 ? -30.711 20.527 39.399 1.00 50.16 285 TYR A N 1
ATOM 2393 C CA . TYR A 1 285 ? -32.088 20.799 39.775 1.00 50.16 285 TYR A CA 1
ATOM 2394 C C . TYR A 1 285 ? -32.240 22.318 39.737 1.00 50.16 285 TYR A C 1
ATOM 2396 O O . TYR A 1 285 ? -31.808 23.004 40.664 1.00 50.16 285 TYR A O 1
ATOM 2404 N N . GLU A 1 286 ? -32.789 22.852 38.647 1.00 47.88 286 GLU A N 1
ATOM 2405 C CA . GLU A 1 286 ? -33.362 24.182 38.658 1.00 47.88 286 GLU A CA 1
ATOM 2406 C C . GLU A 1 286 ? -34.427 24.114 39.741 1.00 47.88 286 GLU A C 1
ATOM 2408 O O . GLU A 1 286 ? -35.433 23.412 39.626 1.00 47.88 286 GLU A O 1
ATOM 2413 N N . THR A 1 287 ? -34.105 24.731 40.874 1.00 45.09 287 THR A N 1
ATOM 2414 C CA . THR A 1 287 ? -35.001 24.916 42.000 1.00 45.09 287 THR A CA 1
ATOM 2415 C C . THR A 1 287 ? -36.261 25.563 41.455 1.00 45.09 287 THR A C 1
ATOM 2417 O O . THR A 1 287 ? -36.271 26.758 41.161 1.00 45.09 287 THR A O 1
ATOM 2420 N N . SER A 1 288 ? -37.295 24.748 41.261 1.00 41.19 288 SER A N 1
ATOM 2421 C CA . SER A 1 288 ? -38.620 25.210 40.881 1.00 41.19 288 SER A CA 1
ATOM 2422 C C . SER A 1 288 ? -39.096 26.187 41.959 1.00 41.19 288 SER A C 1
ATOM 2424 O O . SER A 1 288 ? -39.128 25.799 43.129 1.00 41.19 288 SER A O 1
ATOM 2426 N N . PRO A 1 289 ? -39.452 27.434 41.610 1.00 57.91 289 PRO A N 1
ATOM 2427 C CA . PRO A 1 289 ? -40.009 28.380 42.557 1.00 57.91 289 PRO A CA 1
ATOM 2428 C C . PRO A 1 289 ? -41.495 28.055 42.724 1.00 57.91 289 PRO A C 1
ATOM 2430 O O . PRO A 1 289 ? -42.331 28.556 41.976 1.00 57.91 289 PRO A O 1
ATOM 2433 N N . PHE A 1 290 ? -41.813 27.178 43.672 1.00 50.03 290 PHE A N 1
ATOM 2434 C CA . PHE A 1 290 ? -43.155 27.061 44.239 1.00 50.03 290 PHE A CA 1
ATOM 2435 C C . PHE A 1 290 ? -43.058 27.025 45.758 1.00 50.03 290 PHE A C 1
ATOM 2437 O O . PHE A 1 290 ? -42.212 26.256 46.270 1.00 50.03 290 PHE A O 1
#